Protein AF-A0A9Q3JPU8-F1 (afdb_monomer_lite)

Sequence (197 aa):
MSQYSEKSAKQFAEIKASQERMRQTQASLEQIVKNLQEGYAQLSKASEETNKRLNIVFEEQHHSTRDRECLDQDINKLFNAYHSLKPQPQGQVMNNPYQPDAMLMNKARSPSQYQDGDGMSYLEKEALKQLPEASNWLKFSGSGEYDHMELIDYIDGLFLGVPCIPEYWITARINTAFKGHASIWYTEMKEIHGRRT

pLDDT: mean 73.6, std 18.97, range [30.36, 97.25]

Structure (mmCIF, N/CA/C/O backbone):
data_AF-A0A9Q3JPU8-F1
#
_entry.id   AF-A0A9Q3JPU8-F1
#
loop_
_atom_site.group_PDB
_atom_site.id
_atom_site.type_symbol
_atom_site.label_atom_id
_atom_site.label_alt_id
_atom_site.label_comp_id
_atom_site.label_asym_id
_atom_site.label_entity_id
_atom_site.label_seq_id
_atom_site.pdbx_PDB_ins_code
_atom_site.Cartn_x
_atom_site.Cartn_y
_atom_site.Cartn_z
_atom_site.occupancy
_atom_site.B_iso_or_equiv
_atom_site.auth_seq_id
_atom_site.auth_comp_id
_atom_site.auth_asym_id
_atom_site.auth_atom_id
_atom_site.pdbx_PDB_model_num
ATOM 1 N N . MET A 1 1 ? -43.899 -8.254 64.573 1.00 55.22 1 MET A N 1
ATOM 2 C CA . MET A 1 1 ? -42.506 -8.706 64.336 1.00 55.22 1 MET A CA 1
ATOM 3 C C . MET A 1 1 ? -42.274 -9.401 62.982 1.00 55.22 1 MET A C 1
ATOM 5 O O . MET A 1 1 ? -41.126 -9.538 62.593 1.00 55.22 1 MET A O 1
ATOM 9 N N . SER A 1 2 ? -43.310 -9.778 62.215 1.00 60.69 2 SER A N 1
ATOM 10 C CA . SER A 1 2 ? -43.159 -10.564 60.970 1.00 60.69 2 SER A CA 1
ATOM 11 C C . SER A 1 2 ? -42.614 -9.782 59.748 1.00 60.69 2 SER A C 1
ATOM 13 O O . SER A 1 2 ? -41.784 -10.307 59.014 1.00 60.69 2 SER A O 1
ATOM 15 N N . GLN A 1 3 ? -42.948 -8.494 59.579 1.00 60.69 3 GLN A N 1
ATOM 16 C CA . GLN A 1 3 ? -42.552 -7.718 58.383 1.00 60.69 3 GLN A CA 1
ATOM 17 C C . GLN A 1 3 ? -41.046 -7.401 58.261 1.00 60.69 3 GLN A C 1
ATOM 19 O O . GLN A 1 3 ? -40.549 -7.169 57.159 1.00 60.69 3 GLN A O 1
ATOM 24 N N . TYR A 1 4 ? -40.304 -7.382 59.372 1.00 63.47 4 TYR A N 1
ATOM 25 C CA . TYR A 1 4 ? -38.856 -7.119 59.355 1.00 63.47 4 TYR A CA 1
ATOM 26 C C . TYR A 1 4 ? -38.045 -8.336 58.883 1.00 63.47 4 TYR A C 1
ATOM 28 O O . TYR A 1 4 ? -37.018 -8.176 58.227 1.00 63.47 4 TYR A O 1
ATOM 36 N N . SER A 1 5 ? -38.532 -9.550 59.155 1.00 68.38 5 SER A N 1
ATOM 37 C CA . SER A 1 5 ? -37.907 -10.799 58.703 1.00 68.38 5 SER A CA 1
ATOM 38 C C . SER A 1 5 ? -38.027 -10.975 57.184 1.00 68.38 5 SER A C 1
ATOM 40 O O . SER A 1 5 ? -37.067 -11.363 56.520 1.00 68.38 5 SER A O 1
ATOM 42 N N . GLU A 1 6 ? -39.170 -10.595 56.617 1.00 72.75 6 GLU A N 1
ATOM 43 C CA . GLU A 1 6 ? -39.468 -10.760 55.193 1.00 72.75 6 GLU A CA 1
ATOM 44 C C . GLU A 1 6 ? -38.665 -9.804 54.294 1.00 72.75 6 GLU A C 1
ATOM 46 O O . GLU A 1 6 ? -38.180 -10.192 53.229 1.00 72.75 6 GLU A O 1
ATOM 51 N N . LYS A 1 7 ? -38.461 -8.556 54.743 1.00 77.50 7 LYS A N 1
ATOM 52 C CA . LYS A 1 7 ? -37.602 -7.582 54.045 1.00 77.50 7 LYS A CA 1
ATOM 53 C C . LYS A 1 7 ? -36.138 -8.021 54.026 1.00 77.50 7 LYS A C 1
ATOM 55 O O . LYS A 1 7 ? -35.485 -7.903 52.993 1.00 77.50 7 LYS A O 1
ATOM 60 N N . SER A 1 8 ? -35.656 -8.566 55.141 1.00 83.31 8 SER A N 1
ATOM 61 C CA . SER A 1 8 ? -34.296 -9.096 55.256 1.00 83.31 8 SER A CA 1
ATOM 62 C C . SER A 1 8 ? -34.075 -10.276 54.300 1.00 83.31 8 SER A C 1
ATOM 64 O O . SER A 1 8 ? -33.131 -10.272 53.512 1.00 83.31 8 SER A O 1
ATOM 66 N N . ALA A 1 9 ? -35.007 -11.235 54.259 1.00 85.00 9 ALA A N 1
ATOM 67 C CA . ALA A 1 9 ? -34.921 -12.388 53.360 1.00 85.00 9 ALA A CA 1
ATOM 68 C C . ALA A 1 9 ? -34.871 -11.995 51.870 1.00 85.00 9 ALA A C 1
ATOM 70 O O . ALA A 1 9 ? -34.090 -12.567 51.106 1.00 85.00 9 ALA A O 1
ATOM 71 N N . LYS A 1 10 ? -35.655 -10.987 51.457 1.00 89.81 10 LYS A N 1
ATOM 72 C CA . LYS A 1 10 ? -35.622 -10.466 50.080 1.00 89.81 10 LYS A CA 1
ATOM 73 C C . LYS A 1 10 ? -34.277 -9.825 49.733 1.00 89.81 10 LYS A C 1
ATOM 75 O O . LYS A 1 10 ? -33.734 -10.130 48.676 1.00 89.81 10 LYS A O 1
ATOM 80 N N . GLN A 1 11 ? -33.706 -9.021 50.632 1.00 90.50 11 GLN A N 1
ATOM 81 C CA . GLN A 1 11 ? -32.384 -8.421 50.419 1.00 90.50 11 GLN A CA 1
ATOM 82 C C . GLN A 1 11 ? -31.286 -9.482 50.266 1.00 90.50 11 GLN A C 1
ATOM 84 O O . GLN A 1 11 ? -30.453 -9.377 49.369 1.00 90.50 11 GLN A O 1
ATOM 89 N N . PHE A 1 12 ? -31.303 -10.542 51.079 1.00 90.62 12 PHE A N 1
ATOM 90 C CA . PHE A 1 12 ? -30.338 -11.638 50.941 1.00 90.62 12 PHE A CA 1
ATOM 91 C C . PHE A 1 12 ? -30.471 -12.386 49.609 1.00 90.62 12 PHE A C 1
ATOM 93 O O . PHE A 1 12 ? -29.459 -12.707 48.982 1.00 90.62 12 PHE A O 1
ATOM 100 N N . ALA A 1 13 ? -31.700 -12.643 49.151 1.00 92.31 13 ALA A N 1
ATOM 101 C CA . ALA A 1 13 ? -31.937 -13.276 47.855 1.00 92.31 13 ALA A CA 1
ATOM 102 C C . ALA A 1 13 ? -31.422 -12.408 46.694 1.00 92.31 13 ALA A C 1
ATOM 104 O O . ALA A 1 13 ? -30.812 -12.919 45.756 1.00 92.31 13 ALA A O 1
ATOM 105 N N . GLU A 1 14 ? -31.613 -11.094 46.786 1.00 94.12 14 GLU A N 1
ATOM 106 C CA . GLU A 1 14 ? -31.190 -10.134 45.770 1.00 94.12 14 GLU A CA 1
ATOM 107 C C . GLU A 1 14 ? -29.662 -9.979 45.715 1.00 94.12 14 GLU A C 1
ATOM 109 O O . GLU A 1 14 ? -29.080 -9.981 44.628 1.00 94.12 14 GLU A O 1
ATOM 114 N N . ILE A 1 15 ? -28.991 -9.962 46.874 1.00 94.44 15 ILE A N 1
ATOM 115 C CA . ILE A 1 15 ? -27.523 -9.990 46.966 1.00 94.44 15 ILE A CA 1
ATOM 116 C C . ILE A 1 15 ? -26.974 -11.274 46.340 1.00 94.44 15 ILE A C 1
ATOM 118 O O . ILE A 1 15 ? -26.048 -11.212 45.531 1.00 94.44 15 ILE A O 1
ATOM 122 N N . LYS A 1 16 ? -27.567 -12.431 46.651 1.00 95.00 16 LYS A N 1
ATOM 123 C CA . LYS A 1 16 ? -27.138 -13.720 46.095 1.00 95.00 16 LYS A CA 1
ATOM 124 C C . LYS A 1 16 ? -27.323 -13.778 44.575 1.00 95.00 16 LYS A C 1
ATOM 126 O O . LYS A 1 16 ? -26.424 -14.218 43.865 1.00 95.00 16 LYS A O 1
ATOM 131 N N . ALA A 1 17 ? -28.453 -13.286 44.066 1.00 94.69 17 ALA A N 1
ATOM 132 C CA . ALA A 1 17 ? -28.700 -13.192 42.628 1.00 94.69 17 ALA A CA 1
ATOM 133 C C . ALA A 1 17 ? -27.720 -12.227 41.938 1.00 94.69 17 ALA A C 1
ATOM 135 O O . ALA A 1 17 ? -27.249 -12.500 40.836 1.00 94.69 17 ALA A O 1
ATOM 136 N N . SER A 1 18 ? -27.381 -11.112 42.590 1.00 95.31 18 SER A N 1
ATOM 137 C CA . SER A 1 18 ? -26.384 -10.164 42.090 1.00 95.31 18 SER A CA 1
ATOM 138 C C . SER A 1 18 ? -24.982 -10.779 42.021 1.00 95.31 18 SER A C 1
ATOM 140 O O . SER A 1 18 ? -24.308 -10.653 41.000 1.00 95.31 18 SER A O 1
ATOM 142 N N . GLN A 1 19 ? -24.569 -11.508 43.062 1.00 94.94 19 GLN A N 1
ATOM 143 C CA . GLN A 1 19 ? -23.290 -12.225 43.089 1.00 94.94 19 GLN A CA 1
ATOM 144 C C . GLN A 1 19 ? -23.195 -13.270 41.973 1.00 94.94 19 GLN A C 1
ATOM 146 O O . GLN A 1 19 ? -22.169 -13.359 41.303 1.00 94.94 19 GLN A O 1
ATOM 151 N N . GLU A 1 20 ? -24.275 -14.012 41.726 1.00 95.94 20 GLU A N 1
ATOM 152 C CA . GLU A 1 20 ? -24.311 -15.011 40.657 1.00 95.94 20 GLU A CA 1
ATOM 153 C C . GLU A 1 20 ? -24.208 -14.367 39.266 1.00 95.94 20 GLU A C 1
ATOM 155 O O . GLU A 1 20 ? -23.414 -14.810 38.439 1.00 95.94 20 GLU A O 1
ATOM 160 N N . ARG A 1 21 ? -24.917 -13.254 39.023 1.00 96.12 21 ARG A N 1
ATOM 161 C CA . ARG A 1 21 ? -24.770 -12.485 37.773 1.00 96.12 21 ARG A CA 1
ATOM 162 C C . ARG A 1 21 ? -23.337 -11.995 37.570 1.00 96.12 21 ARG A C 1
ATOM 164 O O . ARG A 1 21 ? -22.813 -12.058 36.459 1.00 96.12 21 ARG A O 1
ATOM 171 N N . MET A 1 22 ? -22.697 -11.524 38.639 1.00 96.12 22 MET A N 1
ATOM 172 C CA . MET A 1 22 ? -21.320 -11.033 38.593 1.00 96.12 22 MET A CA 1
ATOM 173 C C . MET A 1 22 ? -20.346 -12.162 38.243 1.00 96.12 22 MET A C 1
ATOM 175 O O . MET A 1 22 ? -19.504 -11.997 37.363 1.00 96.12 22 MET A O 1
ATOM 179 N N . ARG A 1 23 ? -20.530 -13.339 38.849 1.00 96.25 23 ARG A N 1
ATOM 180 C CA . ARG A 1 23 ? -19.752 -14.543 38.544 1.00 96.25 23 ARG A CA 1
ATOM 181 C C . ARG A 1 23 ? -19.923 -14.987 37.089 1.00 96.25 23 ARG A C 1
ATOM 183 O O . ARG A 1 23 ? -18.937 -15.300 36.428 1.00 96.25 23 ARG A O 1
ATOM 190 N N . GLN A 1 24 ? -21.152 -14.985 36.575 1.00 95.94 24 GLN A N 1
ATOM 191 C CA . GLN A 1 24 ? -21.434 -15.322 35.174 1.00 95.94 24 GLN A CA 1
ATOM 192 C C . GLN A 1 24 ? -20.798 -14.320 34.207 1.00 95.94 24 GLN A C 1
ATOM 194 O O . GLN A 1 24 ? -20.209 -14.713 33.202 1.00 95.94 24 GLN A O 1
ATOM 199 N N . THR A 1 25 ? -20.859 -13.030 34.541 1.00 96.06 25 THR A N 1
ATOM 200 C CA . THR A 1 25 ? -20.230 -11.967 33.746 1.00 96.06 25 THR A CA 1
ATOM 201 C C . THR A 1 25 ? -18.716 -12.142 33.711 1.00 96.06 25 THR A C 1
ATOM 203 O O . THR A 1 25 ? -18.117 -12.073 32.641 1.00 96.06 25 THR A O 1
ATOM 206 N N . GLN A 1 26 ? -18.099 -12.436 34.857 1.00 95.81 26 GLN A N 1
ATOM 207 C CA . GLN A 1 26 ? -16.666 -12.687 34.936 1.00 95.81 26 GLN A CA 1
ATOM 208 C C . GLN A 1 26 ? -16.252 -13.891 34.078 1.00 95.81 26 GLN A C 1
ATOM 210 O O . GLN A 1 26 ? -15.337 -13.769 33.268 1.00 95.81 26 GLN A O 1
ATOM 215 N N . ALA A 1 27 ? -16.968 -15.015 34.177 1.00 96.50 27 ALA A N 1
ATOM 216 C CA . ALA A 1 27 ? -16.687 -16.198 33.362 1.00 96.50 27 ALA A CA 1
ATOM 217 C C . ALA A 1 27 ? -16.827 -15.914 31.854 1.00 96.50 27 ALA A C 1
ATOM 219 O O . ALA A 1 27 ? -16.019 -16.377 31.048 1.00 96.50 27 ALA A O 1
ATOM 220 N N . SER A 1 28 ? -17.820 -15.109 31.460 1.00 97.12 28 SER A N 1
ATOM 221 C CA . SER A 1 28 ? -17.984 -14.688 30.065 1.00 97.12 28 SER A CA 1
ATOM 222 C C . SER A 1 28 ? -16.817 -13.825 29.582 1.00 97.12 28 SER A C 1
ATOM 224 O O . SER A 1 28 ? -16.367 -13.994 28.450 1.00 97.12 28 SER A O 1
ATOM 226 N N . LEU A 1 29 ? -16.323 -12.902 30.412 1.00 96.31 29 LEU A N 1
ATOM 227 C CA . LEU A 1 29 ? -15.179 -12.055 30.066 1.00 96.31 29 LEU A CA 1
ATOM 228 C C . LEU A 1 29 ? -13.895 -12.876 29.930 1.00 96.31 29 LEU A C 1
ATOM 230 O O . LEU A 1 29 ? -13.151 -12.684 28.971 1.00 96.31 29 LEU A O 1
ATOM 234 N N . GLU A 1 30 ? -13.662 -13.827 30.835 1.00 96.56 30 GLU A N 1
ATOM 235 C CA . GLU A 1 30 ? -12.521 -14.746 30.760 1.00 96.56 30 GLU A CA 1
ATOM 236 C C . GLU A 1 30 ? -12.543 -15.560 29.458 1.00 96.56 30 GLU A C 1
ATOM 238 O O . GLU A 1 30 ? -11.516 -15.688 28.786 1.00 96.56 30 GLU A O 1
ATOM 243 N N . GLN A 1 31 ? -13.721 -16.031 29.036 1.00 96.62 31 GLN A N 1
ATOM 244 C CA . GLN A 1 31 ? -13.871 -16.732 27.762 1.00 96.62 31 GLN A CA 1
ATOM 245 C C . GLN A 1 31 ? -13.584 -15.824 26.555 1.00 96.62 31 GLN A C 1
ATOM 247 O O . GLN A 1 31 ? -12.934 -16.258 25.604 1.00 96.62 31 GLN A O 1
ATOM 252 N N . ILE A 1 32 ? -14.031 -14.564 26.585 1.00 96.44 32 ILE A N 1
ATOM 253 C CA . ILE A 1 32 ? -13.750 -13.592 25.516 1.00 96.44 32 ILE A CA 1
ATOM 254 C C . ILE A 1 32 ? -12.245 -13.334 25.408 1.00 96.44 32 ILE A C 1
ATOM 256 O O . ILE A 1 32 ? -11.697 -13.384 24.308 1.00 96.44 32 ILE A O 1
ATOM 260 N N . VAL A 1 33 ? -11.564 -13.107 26.535 1.00 97.25 33 VAL A N 1
ATOM 261 C CA . VAL A 1 33 ? -10.109 -12.886 26.560 1.00 97.25 33 VAL A CA 1
ATOM 262 C C . VAL A 1 33 ? -9.372 -14.090 25.983 1.00 97.25 33 VAL A C 1
ATOM 264 O O . VAL A 1 33 ? -8.485 -13.917 25.147 1.00 97.25 33 VAL A O 1
ATOM 267 N N . LYS A 1 34 ? -9.774 -15.305 26.365 1.00 96.12 34 LYS A N 1
ATOM 268 C CA . LYS A 1 34 ? -9.190 -16.536 25.830 1.00 96.12 34 LYS A CA 1
ATOM 269 C C . LYS A 1 34 ? -9.358 -16.634 24.310 1.00 96.12 34 LYS A C 1
ATOM 271 O O . LYS A 1 34 ? -8.377 -16.850 23.603 1.00 96.12 34 LYS A O 1
ATOM 276 N N . ASN A 1 35 ? -10.567 -16.401 23.798 1.00 95.81 35 ASN A N 1
ATOM 277 C CA . ASN A 1 35 ? -10.835 -16.440 22.358 1.00 95.81 35 ASN A CA 1
ATOM 278 C C . ASN A 1 35 ? -10.006 -15.392 21.592 1.00 95.81 35 ASN A C 1
ATOM 280 O O . ASN A 1 35 ? -9.496 -15.675 20.509 1.00 95.81 35 ASN A O 1
ATOM 284 N N . LEU A 1 36 ? -9.840 -14.190 22.153 1.00 95.00 36 LEU A N 1
ATOM 285 C CA . LEU A 1 36 ? -9.017 -13.136 21.551 1.00 95.00 36 LEU A CA 1
ATOM 286 C C . LEU A 1 36 ? -7.532 -13.513 21.515 1.00 95.00 36 LEU A C 1
ATOM 288 O O . LEU A 1 36 ? -6.871 -13.296 20.500 1.00 95.00 36 LEU A O 1
ATOM 292 N N . GLN A 1 37 ? -7.008 -14.106 22.590 1.00 95.38 37 GLN A N 1
ATOM 293 C CA . GLN A 1 37 ? -5.625 -14.589 22.640 1.00 95.38 37 GLN A CA 1
ATOM 294 C C . GLN A 1 37 ? -5.374 -15.694 21.609 1.00 95.38 37 GLN A C 1
ATOM 296 O O . GLN A 1 37 ? -4.370 -15.659 20.896 1.00 95.38 37 GLN A O 1
ATOM 301 N N . GLU A 1 38 ? -6.301 -16.645 21.490 1.00 95.19 38 GLU A N 1
ATOM 302 C CA . GLU A 1 38 ? -6.232 -17.709 20.486 1.00 95.19 38 GLU A CA 1
ATOM 303 C C . GLU A 1 38 ? -6.292 -17.143 19.059 1.00 95.19 38 GLU A C 1
ATOM 305 O O . GLU A 1 38 ? -5.489 -17.538 18.210 1.00 95.19 38 GLU A O 1
ATOM 310 N N . GLY A 1 39 ? -7.175 -16.172 18.804 1.00 95.19 39 GLY A N 1
ATOM 311 C CA . GLY A 1 39 ? -7.263 -15.480 17.517 1.00 95.19 39 GLY A CA 1
ATOM 312 C C . GLY A 1 39 ? -5.974 -14.738 17.153 1.00 95.19 39 GLY A C 1
ATOM 313 O O . GLY A 1 39 ? -5.478 -14.867 16.033 1.00 95.19 39 GLY A O 1
ATOM 314 N N . TYR A 1 40 ? -5.373 -14.026 18.111 1.00 91.94 40 TYR A N 1
ATOM 315 C CA . TYR A 1 40 ? -4.105 -13.328 17.896 1.00 91.94 40 TYR A CA 1
ATOM 316 C C . TYR A 1 40 ? -2.957 -14.299 17.591 1.00 91.94 40 TYR A C 1
ATOM 318 O O . TYR A 1 40 ? -2.165 -14.063 16.678 1.00 91.94 40 TYR A O 1
ATOM 326 N N . ALA A 1 41 ? -2.888 -15.430 18.300 1.00 92.88 41 ALA A N 1
ATOM 327 C CA . ALA A 1 41 ? -1.878 -16.456 18.048 1.00 92.88 41 ALA A CA 1
ATOM 328 C C . ALA A 1 41 ? -2.004 -17.064 16.640 1.00 92.88 41 ALA A C 1
ATOM 330 O O . ALA A 1 41 ? -0.993 -17.325 15.986 1.00 92.88 41 ALA A O 1
ATOM 331 N N . GLN A 1 42 ? -3.230 -17.273 16.152 1.00 92.25 42 GLN A N 1
ATOM 332 C CA . GLN A 1 42 ? -3.470 -17.761 14.792 1.00 92.25 42 GLN A CA 1
ATOM 333 C C . GLN A 1 42 ? -3.054 -16.733 13.734 1.00 92.25 42 GLN A C 1
ATOM 335 O O . GLN A 1 42 ? -2.340 -17.087 12.797 1.00 92.25 42 GLN A O 1
ATOM 340 N N . LEU A 1 43 ? -3.426 -15.461 13.912 1.00 93.44 43 LEU A N 1
ATOM 341 C CA . LEU A 1 43 ? -3.025 -14.372 13.014 1.00 93.44 43 LEU A CA 1
ATOM 342 C C . LEU A 1 43 ? -1.505 -14.194 12.970 1.00 93.44 43 LEU A C 1
ATOM 344 O O . LEU A 1 43 ? -0.932 -14.041 11.894 1.00 93.44 43 LEU A O 1
ATOM 348 N N . SER A 1 44 ? -0.841 -14.273 14.124 1.00 94.56 44 SER A N 1
ATOM 349 C CA . SER A 1 44 ? 0.618 -14.194 14.208 1.00 94.56 44 SER A CA 1
ATOM 350 C C . SER A 1 44 ? 1.291 -15.316 13.414 1.00 94.56 44 SER A C 1
ATOM 352 O O . SER A 1 44 ? 2.211 -15.039 12.648 1.00 94.56 44 SER A O 1
ATOM 354 N N . LYS A 1 45 ? 0.804 -16.559 13.528 1.00 92.88 45 LYS A N 1
ATOM 355 C CA . LYS A 1 45 ? 1.322 -17.694 12.746 1.00 92.88 45 LYS A CA 1
ATOM 356 C C . LYS A 1 45 ? 1.068 -17.536 11.247 1.00 92.88 45 LYS A C 1
ATOM 358 O O . LYS A 1 45 ? 1.960 -17.808 10.452 1.00 92.88 45 LYS A O 1
ATOM 363 N N . ALA A 1 46 ? -0.128 -17.091 10.860 1.00 91.31 46 ALA A N 1
ATOM 364 C CA . ALA A 1 46 ? -0.472 -16.869 9.457 1.00 91.31 46 ALA A CA 1
ATOM 365 C C . ALA A 1 46 ? 0.392 -15.766 8.820 1.00 91.31 46 ALA A C 1
ATOM 367 O O . ALA A 1 46 ? 0.849 -15.911 7.686 1.00 91.31 46 ALA A O 1
ATOM 368 N N . SER A 1 47 ? 0.663 -14.691 9.565 1.00 91.94 47 SER A N 1
ATOM 369 C CA . SER A 1 47 ? 1.573 -13.622 9.144 1.00 91.94 47 SER A CA 1
ATOM 370 C C . SER A 1 47 ? 3.002 -14.138 8.960 1.00 91.94 47 SER A C 1
ATOM 372 O O . SER A 1 47 ? 3.616 -13.909 7.920 1.00 91.94 47 SER A O 1
ATOM 374 N N . GLU A 1 48 ? 3.517 -14.912 9.920 1.00 92.69 48 GLU A N 1
ATOM 375 C CA . GLU A 1 48 ? 4.862 -15.490 9.830 1.00 92.69 48 GLU A CA 1
ATOM 376 C C . GLU A 1 48 ? 5.006 -16.439 8.627 1.00 92.69 48 GLU A C 1
ATOM 378 O O . GLU A 1 48 ? 5.994 -16.375 7.898 1.00 92.69 48 GLU A O 1
ATOM 383 N N . GLU A 1 49 ? 4.000 -17.278 8.376 1.00 91.38 49 GLU A N 1
ATOM 384 C CA . GLU A 1 49 ? 3.941 -18.163 7.208 1.00 91.38 49 GLU A CA 1
ATOM 385 C C . GLU A 1 49 ? 3.909 -17.374 5.890 1.00 91.38 49 GLU A C 1
ATOM 387 O O . GLU A 1 49 ? 4.608 -17.714 4.935 1.00 91.38 49 GLU A O 1
ATOM 392 N N . THR A 1 50 ? 3.139 -16.286 5.839 1.00 89.31 50 THR A N 1
ATOM 393 C CA . THR A 1 50 ? 3.067 -15.418 4.654 1.00 89.31 50 THR A CA 1
ATOM 394 C C . THR A 1 50 ? 4.414 -14.756 4.378 1.00 89.31 50 THR A C 1
ATOM 396 O O . THR A 1 50 ? 4.885 -14.779 3.244 1.00 89.31 50 THR A O 1
ATOM 399 N N . ASN A 1 51 ? 5.086 -14.249 5.413 1.00 88.38 51 ASN A N 1
ATOM 400 C CA . ASN A 1 51 ? 6.417 -13.656 5.278 1.00 88.38 51 ASN A CA 1
ATOM 401 C C . ASN A 1 51 ? 7.460 -14.677 4.807 1.00 88.38 51 ASN A C 1
ATOM 403 O O . ASN A 1 51 ? 8.287 -14.350 3.959 1.00 88.38 51 ASN A O 1
ATOM 407 N N . LYS A 1 52 ? 7.398 -15.927 5.287 1.00 91.31 52 LYS A N 1
ATOM 408 C CA . LYS A 1 52 ? 8.264 -17.010 4.788 1.00 91.31 52 LYS A CA 1
ATOM 409 C C . LYS A 1 52 ? 8.055 -17.258 3.297 1.00 91.31 52 LYS A C 1
ATOM 411 O O . LYS A 1 52 ? 9.029 -17.359 2.559 1.00 91.31 52 LYS A O 1
ATOM 416 N N . ARG A 1 53 ? 6.799 -17.311 2.845 1.00 86.38 53 ARG A N 1
ATOM 417 C CA . ARG A 1 53 ? 6.470 -17.490 1.421 1.00 86.38 53 ARG A CA 1
ATOM 418 C C . ARG A 1 53 ? 6.953 -16.327 0.568 1.00 86.38 53 ARG A C 1
ATOM 420 O O . ARG A 1 53 ? 7.526 -16.563 -0.487 1.00 86.38 53 ARG A O 1
ATOM 427 N N . LEU A 1 54 ? 6.765 -15.093 1.035 1.00 84.50 54 LEU A N 1
ATOM 428 C CA . LEU A 1 54 ? 7.276 -13.911 0.343 1.00 84.50 54 LEU A CA 1
ATOM 429 C C . LEU A 1 54 ? 8.797 -13.968 0.208 1.00 84.50 54 LEU A C 1
ATOM 431 O O . LEU A 1 54 ? 9.311 -13.738 -0.880 1.00 84.50 54 LEU A O 1
ATOM 435 N N . ASN A 1 55 ? 9.509 -14.342 1.272 1.00 84.25 55 ASN A N 1
ATOM 436 C CA . ASN A 1 55 ? 10.965 -14.430 1.233 1.00 84.25 55 ASN A CA 1
ATOM 437 C C . ASN A 1 55 ? 11.462 -15.465 0.206 1.00 84.25 55 ASN A C 1
ATOM 439 O O . ASN A 1 55 ? 12.411 -15.189 -0.518 1.00 84.25 55 ASN A O 1
ATOM 443 N N . ILE A 1 56 ? 10.780 -16.610 0.081 1.00 83.81 56 ILE A N 1
ATOM 444 C CA . ILE A 1 56 ? 11.081 -17.615 -0.955 1.00 83.81 56 ILE A CA 1
ATOM 445 C C . ILE A 1 56 ? 10.883 -17.030 -2.359 1.00 83.81 56 ILE A C 1
ATOM 447 O O . ILE A 1 56 ? 11.766 -17.157 -3.201 1.00 83.81 56 ILE A O 1
ATOM 451 N N . VAL A 1 57 ? 9.761 -16.346 -2.608 1.00 76.44 57 VAL A N 1
ATOM 452 C CA . VAL A 1 57 ? 9.478 -15.732 -3.919 1.00 76.44 57 VAL A CA 1
ATOM 453 C C . VAL A 1 57 ? 10.527 -14.676 -4.278 1.00 76.44 57 VAL A C 1
ATOM 455 O O . VAL A 1 57 ? 10.989 -14.633 -5.418 1.00 76.44 57 VAL A O 1
ATOM 458 N N . PHE A 1 58 ? 10.943 -13.851 -3.314 1.00 70.88 58 PHE A N 1
ATOM 459 C CA . PHE A 1 58 ? 12.022 -12.886 -3.526 1.00 70.88 58 PHE A CA 1
ATOM 460 C C . PHE A 1 58 ? 13.343 -13.584 -3.872 1.00 70.88 58 PHE A C 1
ATOM 462 O O . PHE A 1 58 ? 14.012 -13.199 -4.831 1.00 70.88 58 PHE A O 1
ATOM 469 N N . GLU A 1 59 ? 13.714 -14.639 -3.144 1.00 70.19 59 GLU A N 1
ATOM 470 C CA . GLU A 1 59 ? 14.932 -15.405 -3.425 1.00 70.19 59 GLU A CA 1
ATOM 471 C C . GLU A 1 59 ? 14.898 -16.070 -4.813 1.00 70.19 59 GLU A C 1
ATOM 473 O O . GLU A 1 59 ? 15.896 -16.010 -5.535 1.00 70.19 59 GLU A O 1
ATOM 478 N N . GLU A 1 60 ? 13.762 -16.632 -5.234 1.00 66.75 60 GLU A N 1
ATOM 479 C CA . GLU A 1 60 ? 13.580 -17.216 -6.572 1.00 66.75 60 GLU A CA 1
ATOM 480 C C . GLU A 1 60 ? 13.731 -16.169 -7.689 1.00 66.75 60 GLU A C 1
ATOM 482 O O . GLU A 1 60 ? 14.402 -16.422 -8.696 1.00 66.75 60 GLU A O 1
ATOM 487 N N . GLN A 1 61 ? 13.194 -14.959 -7.501 1.00 58.25 61 GLN A N 1
ATOM 488 C CA . GLN A 1 61 ? 13.378 -13.863 -8.457 1.00 58.25 61 GLN A CA 1
ATOM 489 C C . GLN A 1 61 ? 14.842 -13.406 -8.548 1.00 58.25 61 GLN A C 1
ATOM 491 O O . GLN A 1 61 ? 15.335 -13.159 -9.650 1.00 58.25 61 GLN A O 1
ATOM 496 N N . HIS A 1 62 ? 15.570 -13.359 -7.427 1.00 56.75 62 HIS A N 1
ATOM 497 C CA . HIS A 1 62 ? 16.994 -13.000 -7.413 1.00 56.75 62 HIS A CA 1
ATOM 498 C C . HIS A 1 62 ? 17.908 -14.048 -8.072 1.00 56.75 62 HIS A C 1
ATOM 500 O O . HIS A 1 62 ? 18.964 -13.697 -8.603 1.00 56.75 62 HIS A O 1
ATOM 506 N N . HIS A 1 63 ? 17.529 -15.328 -8.066 1.00 51.31 63 HIS A N 1
ATOM 507 C CA . HIS A 1 63 ? 18.259 -16.355 -8.817 1.00 51.31 63 HIS A CA 1
ATOM 508 C C . HIS A 1 63 ? 17.995 -16.219 -10.324 1.00 51.31 63 HIS A C 1
ATOM 510 O O . HIS A 1 63 ? 18.933 -16.274 -11.119 1.00 51.31 63 HIS A O 1
ATOM 516 N N . SER A 1 64 ? 16.754 -15.911 -10.719 1.00 48.59 64 SER A N 1
ATOM 517 C CA . SER A 1 64 ? 16.405 -15.684 -12.126 1.00 48.59 64 SER A CA 1
ATOM 518 C C . SER A 1 64 ? 17.060 -14.435 -12.735 1.00 48.59 64 SER A C 1
ATOM 520 O O . SER A 1 64 ? 17.304 -14.420 -13.943 1.00 48.59 64 SER A O 1
ATOM 522 N N . THR A 1 65 ? 17.340 -13.384 -11.956 1.00 52.78 65 THR A N 1
ATOM 523 C CA . THR A 1 65 ? 18.055 -12.193 -12.453 1.00 52.78 65 THR A CA 1
ATOM 524 C C . THR A 1 65 ? 19.554 -12.436 -12.603 1.00 52.78 65 THR A C 1
ATOM 526 O O . THR A 1 65 ? 20.131 -12.014 -13.604 1.00 52.78 65 THR A O 1
ATOM 529 N N . ARG A 1 66 ? 20.175 -13.202 -11.696 1.00 48.62 66 ARG A N 1
ATOM 530 C CA . ARG A 1 66 ? 21.586 -13.614 -11.812 1.00 48.62 66 ARG A CA 1
ATOM 531 C C . ARG A 1 66 ? 21.874 -14.457 -13.053 1.00 48.62 66 ARG A C 1
ATOM 533 O O . ARG A 1 66 ? 22.889 -14.237 -13.713 1.00 48.62 66 ARG A O 1
ATOM 540 N N . ASP A 1 67 ? 20.978 -15.378 -13.399 1.00 45.44 67 ASP A N 1
ATOM 541 C CA . ASP A 1 67 ? 21.117 -16.182 -14.619 1.00 45.44 67 ASP A CA 1
ATOM 542 C C . ASP A 1 67 ? 21.002 -15.316 -15.889 1.00 45.44 67 ASP A C 1
ATOM 544 O O . ASP A 1 67 ? 21.672 -15.574 -16.892 1.00 45.44 67 ASP A O 1
ATOM 548 N N . ARG A 1 68 ? 20.215 -14.231 -15.833 1.00 49.44 68 ARG A N 1
ATOM 549 C CA . ARG A 1 68 ? 20.079 -13.247 -16.921 1.00 49.44 68 ARG A CA 1
ATOM 550 C C . ARG A 1 68 ? 21.333 -12.384 -17.085 1.00 49.44 68 ARG A C 1
ATOM 552 O O . ARG A 1 68 ? 21.810 -12.215 -18.204 1.00 49.44 68 ARG A O 1
ATOM 559 N N . GLU A 1 69 ? 21.911 -11.913 -15.980 1.00 51.72 69 GLU A N 1
ATOM 560 C CA . GLU A 1 69 ? 23.167 -11.147 -15.980 1.00 51.72 69 GLU A CA 1
ATOM 561 C C . GLU A 1 69 ? 24.359 -11.975 -16.492 1.00 51.72 69 GLU A C 1
ATOM 563 O O . GLU A 1 69 ? 25.240 -11.445 -17.175 1.00 51.72 69 GLU A O 1
ATOM 568 N N . CYS A 1 70 ? 24.386 -13.284 -16.210 1.00 45.94 70 CYS A N 1
ATOM 569 C CA . CYS A 1 70 ? 25.404 -14.194 -16.738 1.00 45.94 70 CYS A CA 1
ATOM 570 C C . CYS A 1 70 ? 25.315 -14.317 -18.270 1.00 45.94 70 CYS A C 1
ATOM 572 O O . CYS A 1 70 ? 26.342 -14.247 -18.953 1.00 45.94 70 CYS A O 1
ATOM 574 N N . LEU A 1 71 ? 24.096 -14.405 -18.818 1.00 52.97 71 LEU A N 1
ATOM 575 C CA . LEU A 1 71 ? 23.869 -14.455 -20.264 1.00 52.97 71 LEU A CA 1
ATOM 576 C C . LEU A 1 71 ? 24.328 -13.164 -20.965 1.00 52.97 71 LEU A C 1
ATOM 578 O O . LEU A 1 71 ? 24.997 -13.227 -21.997 1.00 52.97 71 LEU A O 1
ATOM 582 N N . ASP A 1 72 ? 24.029 -11.997 -20.387 1.00 55.38 72 ASP A N 1
ATOM 583 C CA . ASP A 1 72 ? 24.415 -10.698 -20.953 1.00 55.38 72 ASP A CA 1
ATOM 584 C C . ASP A 1 72 ? 25.936 -10.479 -20.940 1.00 55.38 72 ASP A C 1
ATOM 586 O O . ASP A 1 72 ? 26.505 -9.912 -21.882 1.00 55.38 72 ASP A O 1
ATOM 590 N N . GLN A 1 73 ? 26.639 -10.966 -19.913 1.00 58.03 73 GLN A N 1
ATOM 591 C CA . GLN A 1 73 ? 28.104 -10.927 -19.890 1.00 58.03 73 GLN A CA 1
ATOM 592 C C . GLN A 1 73 ? 28.724 -11.820 -20.972 1.00 58.03 73 GLN A C 1
ATOM 594 O O . GLN A 1 73 ? 29.722 -11.432 -21.588 1.00 58.03 73 GLN A O 1
ATOM 599 N N . ASP A 1 74 ? 28.141 -12.986 -21.244 1.00 56.62 74 ASP A N 1
ATOM 600 C CA . ASP A 1 74 ? 28.656 -13.906 -22.258 1.00 56.62 74 ASP A CA 1
ATOM 601 C C . ASP A 1 74 ? 28.337 -13.452 -23.691 1.00 56.62 74 ASP A C 1
ATOM 603 O O . ASP A 1 74 ? 29.193 -13.574 -24.575 1.00 56.62 74 ASP A O 1
ATOM 607 N N . ILE A 1 75 ? 27.187 -12.809 -23.921 1.00 63.56 75 ILE A N 1
ATOM 608 C CA . ILE A 1 75 ? 26.863 -12.157 -25.202 1.00 63.56 75 ILE A CA 1
ATOM 609 C C . ILE A 1 75 ? 27.867 -11.034 -25.507 1.00 63.56 75 ILE A C 1
ATOM 611 O O . ILE A 1 75 ? 28.384 -10.948 -26.624 1.00 63.56 75 ILE A O 1
ATOM 615 N N . ASN A 1 76 ? 28.220 -10.216 -24.511 1.00 63.34 76 ASN A N 1
ATOM 616 C CA . ASN A 1 76 ? 29.208 -9.148 -24.682 1.00 63.34 76 ASN A CA 1
ATOM 617 C C . ASN A 1 76 ? 30.627 -9.685 -24.947 1.00 63.34 76 ASN A C 1
ATOM 619 O O . ASN A 1 76 ? 31.357 -9.134 -25.778 1.00 63.34 76 ASN A O 1
ATOM 623 N N . LYS A 1 77 ? 31.028 -10.792 -24.304 1.00 68.00 77 LYS A N 1
ATOM 624 C CA . LYS A 1 77 ? 32.306 -11.467 -24.603 1.00 68.00 77 LYS A CA 1
ATOM 625 C C . LYS A 1 77 ? 32.345 -12.002 -26.037 1.00 68.00 77 LYS A C 1
ATOM 627 O O . LYS A 1 77 ? 33.353 -11.818 -26.719 1.00 68.00 77 LYS A O 1
ATOM 632 N N . LEU A 1 78 ? 31.254 -12.608 -26.513 1.00 62.25 78 LEU A N 1
ATOM 633 C CA . LEU A 1 78 ? 31.133 -13.099 -27.892 1.00 62.25 78 LEU A CA 1
ATOM 634 C C . LEU A 1 78 ? 31.184 -11.958 -28.918 1.00 62.25 78 LEU A C 1
ATOM 636 O O . LEU A 1 78 ? 31.872 -12.070 -29.935 1.00 62.25 78 LEU A O 1
ATOM 640 N N . PHE A 1 79 ? 30.516 -10.839 -28.633 1.00 62.91 79 PHE A N 1
ATOM 641 C CA . PHE A 1 79 ? 30.517 -9.657 -29.496 1.00 62.91 79 PHE A CA 1
ATOM 642 C C . PHE A 1 79 ? 31.922 -9.049 -29.653 1.00 62.91 79 PHE A C 1
ATOM 644 O O . PHE A 1 79 ? 32.357 -8.747 -30.771 1.00 62.91 79 PHE A O 1
ATOM 651 N N . ASN A 1 80 ? 32.669 -8.950 -28.548 1.00 65.50 80 ASN A N 1
ATOM 652 C CA . ASN A 1 80 ? 34.044 -8.450 -28.545 1.00 65.50 80 ASN A CA 1
ATOM 653 C C . ASN A 1 80 ? 35.012 -9.408 -29.257 1.00 65.50 80 ASN A C 1
ATOM 655 O O . ASN A 1 80 ? 35.827 -8.963 -30.067 1.00 65.50 80 ASN A O 1
ATOM 659 N N . ALA A 1 81 ? 34.879 -10.721 -29.040 1.00 66.81 81 ALA A N 1
ATOM 660 C CA . ALA A 1 81 ? 35.687 -11.728 -29.730 1.00 66.81 81 ALA A CA 1
ATOM 661 C C . ALA A 1 81 ? 35.485 -11.690 -31.257 1.00 66.81 81 ALA A C 1
ATOM 663 O O . ALA A 1 81 ? 36.449 -11.785 -32.017 1.00 66.81 81 ALA A O 1
ATOM 664 N N . TYR A 1 82 ? 34.249 -11.475 -31.720 1.00 55.03 82 TYR A N 1
ATOM 665 C CA . TYR A 1 82 ? 33.936 -11.330 -33.144 1.00 55.03 82 TYR A CA 1
ATOM 666 C C . TYR A 1 82 ? 34.587 -10.084 -33.774 1.00 55.03 82 TYR A C 1
ATOM 668 O O . TYR A 1 82 ? 35.036 -10.126 -34.920 1.00 55.03 82 TYR A O 1
ATOM 676 N N . HIS A 1 83 ? 34.693 -8.978 -33.030 1.00 56.56 83 HIS A N 1
ATOM 677 C CA . HIS A 1 83 ? 35.347 -7.756 -33.516 1.00 56.56 83 HIS A CA 1
ATOM 678 C C . HIS A 1 83 ? 36.877 -7.868 -33.561 1.00 56.56 83 HIS A C 1
ATOM 680 O O . HIS A 1 83 ? 37.495 -7.270 -34.441 1.00 56.56 83 HIS A O 1
ATOM 686 N N . SER A 1 84 ? 37.489 -8.678 -32.692 1.00 59.84 84 SER A N 1
ATOM 687 C CA . SER A 1 84 ? 38.932 -8.964 -32.723 1.00 59.84 84 SER A CA 1
ATOM 688 C C . SER A 1 84 ? 39.370 -9.871 -33.883 1.00 59.84 84 SER A C 1
ATOM 690 O O . SER A 1 84 ? 40.556 -9.914 -34.197 1.00 59.84 84 SER A O 1
ATOM 692 N N . LEU A 1 85 ? 38.439 -10.572 -34.540 1.00 55.25 85 LEU A N 1
ATOM 693 C CA . LEU A 1 85 ? 38.721 -11.469 -35.671 1.00 55.25 85 LEU A CA 1
ATOM 694 C C . LEU A 1 85 ? 38.636 -10.784 -37.047 1.00 55.25 85 LEU A C 1
ATOM 696 O O . LEU A 1 85 ? 38.900 -11.426 -38.064 1.00 55.25 85 LEU A O 1
ATOM 700 N N . LYS A 1 86 ? 38.284 -9.491 -37.116 1.00 51.38 86 LYS A N 1
ATOM 701 C CA . LYS A 1 86 ? 38.282 -8.747 -38.385 1.00 51.38 86 LYS A CA 1
ATOM 702 C C . LYS A 1 86 ? 39.717 -8.335 -38.761 1.00 51.38 86 LYS A C 1
ATOM 704 O O . LYS A 1 86 ? 40.346 -7.607 -37.993 1.00 51.38 86 LYS A O 1
ATOM 709 N N . PRO A 1 87 ? 40.247 -8.737 -39.932 1.00 45.94 87 PRO A N 1
ATOM 710 C CA . PRO A 1 87 ? 41.574 -8.310 -40.361 1.00 45.94 87 PRO A CA 1
ATOM 711 C C . PRO A 1 87 ? 41.592 -6.799 -40.643 1.00 45.94 87 PRO A C 1
ATOM 713 O O . PRO A 1 87 ? 40.775 -6.292 -41.412 1.00 45.94 87 PRO A O 1
ATOM 716 N N . GLN A 1 88 ? 42.530 -6.075 -40.020 1.00 46.38 88 GLN A N 1
ATOM 717 C CA . GLN A 1 88 ? 42.817 -4.678 -40.360 1.00 46.38 88 GLN A CA 1
ATOM 718 C C . GLN A 1 88 ? 43.402 -4.595 -41.782 1.00 46.38 88 GLN A C 1
ATOM 720 O O . GLN A 1 88 ? 44.298 -5.377 -42.110 1.00 46.38 88 GLN A O 1
ATOM 725 N N . PRO A 1 89 ? 42.967 -3.645 -42.630 1.00 41.47 89 PRO A N 1
ATOM 726 C CA . PRO A 1 89 ? 43.592 -3.437 -43.928 1.00 41.47 89 PRO A CA 1
ATOM 727 C C . PRO A 1 89 ? 44.988 -2.821 -43.743 1.00 41.47 89 PRO A C 1
ATOM 729 O O . PRO A 1 89 ? 45.128 -1.653 -43.385 1.00 41.47 89 PRO A O 1
ATOM 732 N N . GLN A 1 90 ? 46.033 -3.609 -44.002 1.00 41.88 90 GLN A N 1
ATOM 733 C CA . GLN A 1 90 ? 47.399 -3.116 -44.182 1.00 41.88 90 GLN A CA 1
ATOM 734 C C . GLN A 1 90 ? 47.510 -2.463 -45.568 1.00 41.88 90 GLN A C 1
ATOM 736 O O . GLN A 1 90 ? 47.689 -3.140 -46.577 1.00 41.88 90 GLN A O 1
ATOM 741 N N . GLY A 1 91 ? 47.357 -1.139 -45.627 1.00 38.53 91 GLY A N 1
ATOM 742 C CA . GLY A 1 91 ? 47.529 -0.350 -46.847 1.00 38.53 91 GLY A CA 1
ATOM 743 C C . GLY A 1 91 ? 48.966 0.141 -47.000 1.00 38.53 91 GLY A C 1
ATOM 744 O O . GLY A 1 91 ? 49.393 1.050 -46.293 1.00 38.53 91 GLY A O 1
ATOM 745 N N . GLN A 1 92 ? 49.700 -0.475 -47.924 1.00 36.44 92 GLN A N 1
ATOM 746 C CA . GLN A 1 92 ? 51.029 -0.074 -48.378 1.00 36.44 92 GLN A CA 1
ATOM 747 C C . GLN A 1 92 ? 51.012 1.315 -49.037 1.00 36.44 92 GLN A C 1
ATOM 749 O O . GLN A 1 92 ? 50.062 1.696 -49.718 1.00 36.44 92 GLN A O 1
ATOM 754 N N . VAL A 1 93 ? 52.105 2.052 -48.852 1.00 43.94 93 VAL A N 1
ATOM 755 C CA . VAL A 1 93 ? 52.362 3.366 -49.447 1.00 43.94 93 VAL A CA 1
ATOM 756 C C . VAL A 1 93 ? 52.785 3.173 -50.909 1.00 43.94 93 VAL A C 1
ATOM 758 O O . VAL A 1 93 ? 53.871 2.661 -51.165 1.00 43.94 93 VAL A O 1
ATOM 761 N N . MET A 1 94 ? 51.968 3.595 -51.877 1.00 30.36 94 MET A N 1
ATOM 762 C CA . MET A 1 94 ? 52.431 3.867 -53.244 1.00 30.36 94 MET A CA 1
ATOM 763 C C . MET A 1 94 ? 51.797 5.150 -53.789 1.00 30.36 94 MET A C 1
ATOM 765 O O . MET A 1 94 ? 50.585 5.342 -53.747 1.00 30.36 94 MET A O 1
ATOM 769 N N . ASN A 1 95 ? 52.677 6.024 -54.278 1.00 41.94 95 ASN A N 1
ATOM 770 C CA . ASN A 1 95 ? 52.419 7.336 -54.862 1.00 41.94 95 ASN A CA 1
ATOM 771 C C . ASN A 1 95 ? 51.573 7.253 -56.142 1.00 41.94 95 ASN A C 1
ATOM 773 O O . ASN A 1 95 ? 51.907 6.482 -57.040 1.00 41.94 95 ASN A O 1
ATOM 777 N N . ASN A 1 96 ? 50.574 8.131 -56.280 1.00 37.03 96 ASN A N 1
ATOM 778 C CA . ASN A 1 96 ? 49.934 8.430 -57.564 1.00 37.03 96 ASN A CA 1
ATOM 779 C C . ASN A 1 96 ? 49.930 9.963 -57.801 1.00 37.03 96 ASN A C 1
ATOM 781 O O . ASN A 1 96 ? 49.524 10.681 -56.887 1.00 37.03 96 ASN A O 1
ATOM 785 N N . PRO A 1 97 ? 50.379 10.500 -58.960 1.00 44.91 97 PRO A N 1
ATOM 786 C CA . PRO A 1 97 ? 50.752 11.912 -59.108 1.00 44.91 97 PRO A CA 1
ATOM 787 C C . PRO A 1 97 ? 49.706 12.814 -59.798 1.00 44.91 97 PRO A C 1
ATOM 789 O O . PRO A 1 97 ? 50.069 13.855 -60.339 1.00 44.91 97 PRO A O 1
ATOM 792 N N . TYR A 1 98 ? 48.414 12.476 -59.788 1.00 37.44 98 TYR A N 1
ATOM 793 C CA . TYR A 1 98 ? 47.382 13.326 -60.397 1.00 37.44 98 TYR A CA 1
ATOM 794 C C . TYR A 1 98 ? 46.402 13.906 -59.364 1.00 37.44 98 TYR A C 1
ATOM 796 O O . TYR A 1 98 ? 45.473 13.234 -58.931 1.00 37.44 98 TYR A O 1
ATOM 804 N N . GLN A 1 99 ? 46.572 15.216 -59.135 1.00 47.66 99 GLN A N 1
ATOM 805 C CA . GLN A 1 99 ? 45.508 16.227 -58.994 1.00 47.66 99 GLN A CA 1
ATOM 806 C C . GLN A 1 99 ? 44.791 16.433 -57.631 1.00 47.66 99 GLN A C 1
ATOM 808 O O . GLN A 1 99 ? 44.843 15.568 -56.763 1.00 47.66 99 GLN A O 1
ATOM 813 N N . PRO A 1 100 ? 44.231 17.648 -57.390 1.00 46.94 100 PRO A N 1
ATOM 814 C CA . PRO A 1 100 ? 44.734 18.554 -56.350 1.00 46.94 100 PRO A CA 1
ATOM 815 C C . PRO A 1 100 ? 43.658 19.059 -55.361 1.00 46.94 100 PRO A C 1
ATOM 817 O O . PRO A 1 100 ? 42.462 18.888 -55.570 1.00 46.94 100 PRO A O 1
ATOM 820 N N . ASP A 1 101 ? 44.126 19.701 -54.287 1.00 44.72 101 ASP A N 1
ATOM 821 C CA . ASP A 1 101 ? 43.417 20.598 -53.360 1.00 44.72 101 ASP A CA 1
ATOM 822 C C . ASP A 1 101 ? 41.931 20.335 -53.064 1.00 44.72 101 ASP A C 1
ATOM 824 O O . ASP A 1 101 ? 41.025 21.014 -53.543 1.00 44.72 101 ASP A O 1
ATOM 828 N N . ALA A 1 102 ? 41.706 19.460 -52.086 1.00 38.56 102 ALA A N 1
ATOM 829 C CA . ALA A 1 102 ? 40.636 19.648 -51.111 1.00 38.56 102 ALA A CA 1
ATOM 830 C C . ALA A 1 102 ? 41.246 19.701 -49.701 1.00 38.56 102 ALA A C 1
ATOM 832 O O . ALA A 1 102 ? 41.021 18.838 -48.850 1.00 38.56 102 ALA A O 1
ATOM 833 N N . MET A 1 103 ? 42.049 20.738 -49.439 1.00 43.94 103 MET A N 1
ATOM 834 C CA . MET A 1 103 ? 42.237 21.215 -48.072 1.00 43.94 103 MET A CA 1
ATOM 835 C C . MET A 1 103 ? 40.879 21.710 -47.567 1.00 43.94 103 MET A C 1
ATOM 837 O O . MET A 1 103 ? 40.485 22.816 -47.910 1.00 43.94 103 MET A O 1
ATOM 841 N N . LEU A 1 104 ? 40.157 20.878 -46.807 1.00 48.25 104 LEU A N 1
ATOM 842 C CA . LEU A 1 104 ? 39.241 21.245 -45.711 1.00 48.25 104 LEU A CA 1
ATOM 843 C C . LEU A 1 104 ? 38.403 20.025 -45.305 1.00 48.25 104 LEU A C 1
ATOM 845 O O . LEU A 1 104 ? 37.232 19.926 -45.639 1.00 48.25 104 LEU A O 1
ATOM 849 N N . MET A 1 105 ? 38.989 19.100 -44.545 1.00 37.44 105 MET A N 1
ATOM 850 C CA . MET A 1 105 ? 38.265 18.392 -43.476 1.00 37.44 105 MET A CA 1
ATOM 851 C C . MET A 1 105 ? 39.243 17.611 -42.596 1.00 37.44 105 MET A C 1
ATOM 853 O O . MET A 1 105 ? 39.140 16.409 -42.381 1.00 37.44 105 MET A O 1
ATOM 857 N N . ASN A 1 106 ? 40.223 18.328 -42.046 1.00 45.19 106 ASN A N 1
ATOM 858 C CA . ASN A 1 106 ? 41.047 17.794 -40.972 1.00 45.19 106 ASN A CA 1
ATOM 859 C C . ASN A 1 106 ? 40.354 18.071 -39.631 1.00 45.19 106 ASN A C 1
ATOM 861 O O . ASN A 1 106 ? 40.629 19.048 -38.941 1.00 45.19 106 ASN A O 1
ATOM 865 N N . LYS A 1 107 ? 39.398 17.209 -39.293 1.00 39.22 107 LYS A N 1
ATOM 866 C CA . LYS A 1 107 ? 39.081 16.860 -37.905 1.00 39.22 107 LYS A CA 1
ATOM 867 C C . LYS A 1 107 ? 38.672 15.398 -37.907 1.00 39.22 107 LYS A C 1
ATOM 869 O O . LYS A 1 107 ? 37.496 15.050 -37.854 1.00 39.22 107 LYS A O 1
ATOM 874 N N . ALA A 1 108 ? 39.689 14.550 -38.025 1.00 40.03 108 ALA A N 1
ATOM 875 C CA . ALA A 1 108 ? 39.602 13.153 -37.652 1.00 40.03 108 ALA A CA 1
ATOM 876 C C . ALA A 1 108 ? 39.002 13.078 -36.239 1.00 40.03 108 ALA A C 1
ATOM 878 O O . ALA A 1 108 ? 39.650 13.421 -35.251 1.00 40.03 108 ALA A O 1
ATOM 879 N N . ARG A 1 109 ? 37.722 12.701 -36.151 1.00 39.88 109 ARG A N 1
ATOM 880 C CA . ARG A 1 109 ? 37.104 12.288 -34.895 1.00 39.88 109 ARG A CA 1
ATOM 881 C C . ARG A 1 109 ? 37.689 10.928 -34.553 1.00 39.88 109 ARG A C 1
ATOM 883 O O . ARG A 1 109 ? 37.257 9.906 -35.075 1.00 39.88 109 ARG A O 1
ATOM 890 N N . SER A 1 110 ? 38.681 10.931 -33.676 1.00 35.72 110 SER A N 1
ATOM 891 C CA . SER A 1 110 ? 39.006 9.778 -32.846 1.00 35.72 110 SER A CA 1
ATOM 892 C C . SER A 1 110 ? 37.705 9.271 -32.197 1.00 35.72 110 SER A C 1
ATOM 894 O O . SER A 1 110 ? 36.984 10.093 -31.627 1.00 35.72 110 SER A O 1
ATOM 896 N N . PRO A 1 111 ? 37.373 7.967 -32.212 1.00 43.47 111 PRO A N 1
ATOM 897 C CA . PRO A 1 111 ? 36.151 7.448 -31.586 1.00 43.47 111 PRO A CA 1
ATOM 898 C C . PRO A 1 111 ? 36.238 7.386 -30.044 1.00 43.47 111 PRO A C 1
ATOM 900 O O . PRO A 1 111 ? 35.613 6.548 -29.411 1.00 43.47 111 PRO A O 1
ATOM 903 N N . SER A 1 112 ? 37.003 8.288 -29.420 1.00 44.66 112 SER A N 1
ATOM 904 C CA . SER A 1 112 ? 37.276 8.322 -27.975 1.00 44.66 112 SER A CA 1
ATOM 905 C C . SER A 1 112 ? 36.597 9.501 -27.258 1.00 44.66 112 SER A C 1
ATOM 907 O O . SER A 1 112 ? 37.112 9.999 -26.259 1.00 44.66 112 SER A O 1
ATOM 909 N N . GLN A 1 113 ? 35.454 9.982 -27.753 1.00 42.62 113 GLN A N 1
ATOM 910 C CA . GLN A 1 113 ? 34.673 11.031 -27.087 1.00 42.62 113 GLN A CA 1
ATOM 911 C C . GLN A 1 113 ? 33.175 10.716 -27.144 1.00 42.62 113 GLN A C 1
ATOM 913 O O . GLN A 1 113 ? 32.443 11.273 -27.952 1.00 42.62 113 GLN A O 1
ATOM 918 N N . TYR A 1 114 ? 32.733 9.823 -26.261 1.00 44.53 114 TYR A N 1
ATOM 919 C CA . TYR A 1 114 ? 31.334 9.726 -25.831 1.00 44.53 114 TYR A CA 1
ATOM 920 C C . TYR A 1 114 ? 31.277 9.621 -24.302 1.00 44.53 114 TYR A C 1
ATOM 922 O O . TYR A 1 114 ? 30.646 8.737 -23.738 1.00 44.53 114 TYR A O 1
ATOM 930 N N . GLN A 1 115 ? 31.989 10.511 -23.619 1.00 45.44 115 GLN A N 1
ATOM 931 C CA . GLN A 1 115 ? 31.636 10.901 -22.259 1.00 45.44 115 GLN A CA 1
ATOM 932 C C . GLN A 1 115 ? 31.234 12.368 -22.340 1.00 45.44 115 GLN A C 1
ATOM 934 O O . GLN A 1 115 ? 32.033 13.270 -22.102 1.00 45.44 115 GLN A O 1
ATOM 939 N N . ASP A 1 116 ? 29.990 12.602 -22.759 1.00 44.44 116 ASP A N 1
ATOM 940 C CA . ASP A 1 116 ? 29.320 13.840 -22.372 1.00 44.44 116 ASP A CA 1
ATOM 941 C C . ASP A 1 116 ? 29.293 13.849 -20.838 1.00 44.44 116 ASP A C 1
ATOM 943 O O . ASP A 1 116 ? 29.016 12.812 -20.234 1.00 44.44 116 ASP A O 1
ATOM 947 N N . GLY A 1 117 ? 29.640 14.981 -20.224 1.00 49.00 117 GLY A N 1
ATOM 948 C CA . GLY A 1 117 ? 30.008 15.128 -18.807 1.00 49.00 117 GLY A CA 1
ATOM 949 C C . GLY A 1 117 ? 28.919 14.871 -17.755 1.00 49.00 117 GLY A C 1
ATOM 950 O O . GLY A 1 117 ? 28.942 15.515 -16.716 1.00 49.00 117 GLY A O 1
ATOM 951 N N . ASP A 1 118 ? 27.998 13.946 -18.011 1.00 55.78 118 ASP A N 1
ATOM 952 C CA . ASP A 1 118 ? 26.862 13.590 -17.155 1.00 55.78 118 ASP A CA 1
ATOM 953 C C . ASP A 1 118 ? 26.890 12.110 -16.715 1.00 55.78 118 ASP A C 1
ATOM 955 O O . ASP A 1 118 ? 25.934 11.601 -16.144 1.00 55.78 118 ASP A O 1
ATOM 959 N N . GLY A 1 119 ? 27.963 11.370 -17.033 1.00 64.38 119 GLY A N 1
ATOM 960 C CA . GLY A 1 119 ? 28.130 9.957 -16.651 1.00 64.38 119 GLY A CA 1
ATOM 961 C C . GLY A 1 119 ? 27.172 8.968 -17.336 1.00 64.38 119 GLY A C 1
ATOM 962 O O . GLY A 1 119 ? 27.324 7.765 -17.160 1.00 64.38 119 GLY A O 1
ATOM 963 N N . MET A 1 120 ? 26.230 9.463 -18.141 1.00 68.75 120 MET A N 1
ATOM 964 C CA . MET A 1 120 ? 25.179 8.684 -18.794 1.00 68.75 120 MET A CA 1
ATOM 965 C C . MET A 1 120 ? 25.600 8.122 -20.147 1.00 68.75 120 MET A C 1
ATOM 967 O O . MET A 1 120 ? 26.048 8.859 -21.034 1.00 68.75 120 MET A O 1
ATOM 971 N N . SER A 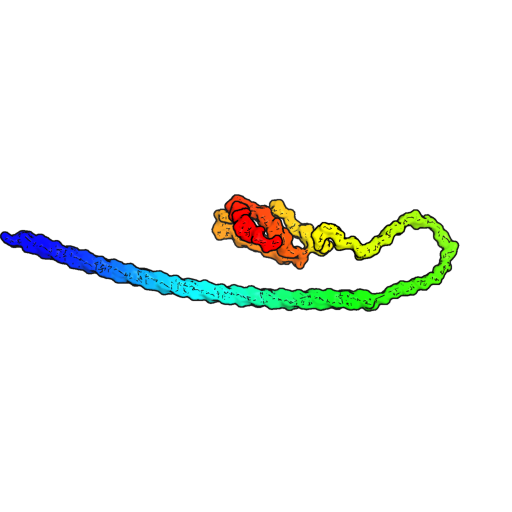1 121 ? 25.381 6.823 -20.332 1.00 78.38 121 SER A N 1
ATOM 972 C CA . SER A 1 121 ? 25.595 6.135 -21.599 1.00 78.38 121 SER A CA 1
ATOM 973 C C . SER A 1 121 ? 24.597 6.595 -22.667 1.00 78.38 121 SER A C 1
ATOM 975 O O . SER A 1 121 ? 23.493 7.070 -22.389 1.00 78.38 121 SER A O 1
ATOM 977 N N . TYR A 1 122 ? 24.980 6.435 -23.935 1.00 78.25 122 TYR A N 1
ATOM 978 C CA . TYR A 1 122 ? 24.106 6.739 -25.071 1.00 78.25 122 TYR A CA 1
ATOM 979 C C . TYR A 1 122 ? 22.786 5.951 -25.017 1.00 78.25 122 TYR A C 1
ATOM 981 O O . TYR A 1 122 ? 21.727 6.501 -25.310 1.00 78.25 122 TYR A O 1
ATOM 989 N N . LEU A 1 123 ? 22.846 4.687 -24.589 1.00 76.00 123 LEU A N 1
ATOM 990 C CA . LEU A 1 123 ? 21.678 3.817 -24.494 1.00 76.00 123 LEU A CA 1
ATOM 991 C C . LEU A 1 123 ? 20.688 4.316 -23.435 1.00 76.00 123 LEU A C 1
AT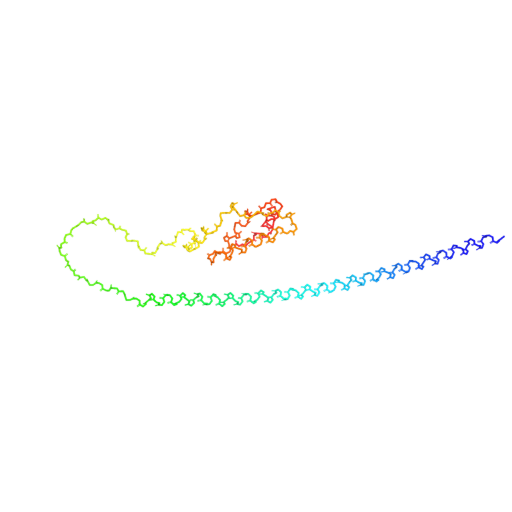OM 993 O O . LEU A 1 123 ? 19.492 4.374 -23.702 1.00 76.00 123 LEU A O 1
ATOM 997 N N . GLU A 1 124 ? 21.179 4.759 -22.276 1.00 74.94 124 GLU A N 1
ATOM 998 C CA . GLU A 1 124 ? 20.325 5.322 -21.225 1.00 74.94 124 GLU A CA 1
ATOM 999 C C . GLU A 1 124 ? 19.697 6.659 -21.651 1.00 74.94 124 GLU A C 1
ATOM 1001 O O . GLU A 1 124 ? 18.541 6.931 -21.331 1.00 74.94 124 GLU A O 1
ATOM 1006 N N . LYS A 1 125 ? 20.413 7.489 -22.424 1.00 80.06 125 LYS A N 1
ATOM 1007 C CA . LYS A 1 125 ? 19.847 8.727 -22.993 1.00 80.06 125 LYS A CA 1
ATOM 1008 C C . LYS A 1 125 ? 18.707 8.444 -23.969 1.00 80.06 125 LYS A C 1
ATOM 1010 O O . LYS A 1 125 ? 17.709 9.160 -23.951 1.00 80.06 125 LYS A O 1
ATOM 1015 N N . GLU A 1 126 ? 18.850 7.435 -24.825 1.00 80.00 126 GLU A N 1
ATOM 1016 C CA . GLU A 1 126 ? 17.776 7.025 -25.736 1.00 80.00 126 GLU A CA 1
ATOM 1017 C C . GLU A 1 126 ? 16.611 6.376 -24.984 1.00 80.00 126 GLU A C 1
ATOM 1019 O O . GLU A 1 126 ? 15.456 6.640 -25.306 1.00 80.00 126 GLU A O 1
ATOM 1024 N N . ALA A 1 127 ? 16.889 5.601 -23.936 1.00 78.50 127 ALA A N 1
ATOM 1025 C CA . ALA A 1 127 ? 15.861 5.009 -23.091 1.00 78.50 127 ALA A CA 1
ATOM 1026 C C . ALA A 1 127 ? 15.046 6.090 -22.356 1.00 78.50 127 ALA A C 1
ATOM 1028 O O . ALA A 1 127 ? 13.820 6.066 -22.385 1.00 78.50 127 ALA A O 1
ATOM 1029 N N . LEU A 1 128 ? 15.697 7.121 -21.804 1.00 79.44 128 LEU A N 1
ATOM 1030 C CA . LEU A 1 128 ? 15.023 8.246 -21.141 1.00 79.44 128 LEU A CA 1
ATOM 1031 C C . LEU A 1 128 ? 14.032 9.000 -22.037 1.00 79.44 128 LEU A C 1
ATOM 1033 O O . LEU A 1 128 ? 13.064 9.555 -21.520 1.00 79.44 128 LEU A O 1
ATOM 1037 N N . LYS A 1 129 ? 14.258 9.029 -23.355 1.00 81.56 129 LYS A N 1
ATOM 1038 C CA . LYS A 1 129 ? 13.324 9.634 -24.321 1.00 81.56 129 LYS A CA 1
ATOM 1039 C C . LYS A 1 129 ? 12.063 8.796 -24.536 1.00 81.56 129 LYS A C 1
ATOM 1041 O O . LYS A 1 129 ? 11.080 9.323 -25.044 1.00 81.56 129 LYS A O 1
ATOM 1046 N N . GLN A 1 130 ? 12.098 7.509 -24.190 1.00 81.19 130 GLN A N 1
ATOM 1047 C CA . GLN A 1 130 ? 10.951 6.605 -24.290 1.00 81.19 130 GLN A CA 1
ATOM 1048 C C . GLN A 1 130 ? 10.034 6.701 -23.067 1.00 81.19 130 GLN A C 1
ATOM 1050 O O . GLN A 1 130 ? 8.888 6.261 -23.136 1.00 81.19 130 GLN A O 1
ATOM 1055 N N . LEU A 1 131 ? 10.497 7.304 -21.962 1.00 82.75 131 LEU A N 1
ATOM 1056 C CA . LEU A 1 131 ? 9.613 7.598 -20.840 1.00 82.75 131 LEU A CA 1
ATOM 1057 C C . LEU A 1 131 ? 8.651 8.734 -21.189 1.00 82.75 131 LEU A C 1
ATOM 1059 O O . LEU A 1 131 ? 9.070 9.745 -21.760 1.00 82.75 131 LEU A O 1
ATOM 1063 N N . PRO A 1 132 ? 7.390 8.639 -20.737 1.00 83.25 132 PRO A N 1
ATOM 1064 C CA . PRO A 1 132 ? 6.509 9.791 -20.683 1.00 83.25 132 PRO A CA 1
ATOM 1065 C C . PRO A 1 132 ? 7.162 10.934 -19.902 1.00 83.25 132 PRO A C 1
ATOM 1067 O O . PRO A 1 132 ? 7.827 10.714 -18.881 1.00 83.25 132 PRO A O 1
ATOM 1070 N N . GLU A 1 133 ? 6.927 12.171 -20.340 1.00 84.44 133 GLU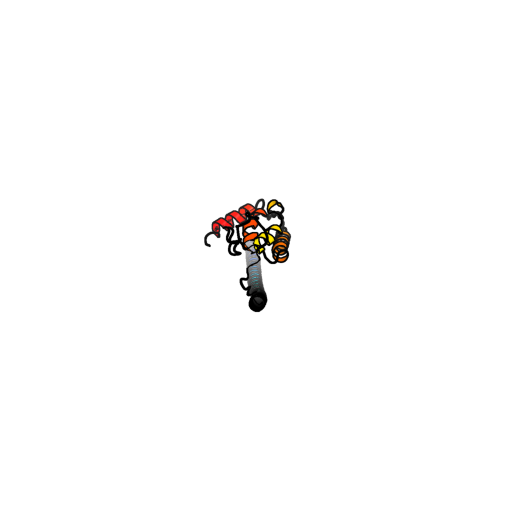 A N 1
ATOM 1071 C CA . GLU A 1 133 ? 7.314 13.344 -19.561 1.00 84.44 133 GLU A CA 1
ATOM 1072 C C . GLU A 1 133 ? 6.719 13.268 -18.148 1.00 84.44 133 GLU A C 1
ATOM 1074 O O . GLU A 1 133 ? 5.548 12.932 -17.977 1.00 84.44 133 GLU A O 1
ATOM 1079 N N . ALA A 1 134 ? 7.510 13.624 -17.131 1.00 79.44 134 ALA A N 1
ATOM 1080 C CA . ALA A 1 134 ? 7.106 13.561 -15.719 1.00 79.44 134 ALA A CA 1
ATOM 1081 C C . ALA A 1 134 ? 5.827 14.374 -15.407 1.00 79.44 134 ALA A C 1
ATOM 1083 O O . ALA A 1 134 ? 5.046 14.045 -14.510 1.00 79.44 134 ALA A O 1
ATOM 1084 N N . SER A 1 135 ? 5.573 15.427 -16.189 1.00 78.38 135 SER A N 1
ATOM 1085 C CA . SER A 1 135 ? 4.331 16.210 -16.177 1.00 78.38 135 SER A CA 1
ATOM 1086 C C . SER A 1 135 ? 3.089 15.339 -16.400 1.00 78.38 135 SER A C 1
ATOM 1088 O O . SER A 1 135 ? 2.090 15.522 -15.700 1.00 78.38 135 SER A O 1
ATOM 1090 N N . ASN A 1 136 ? 3.189 14.353 -17.294 1.00 83.44 136 ASN A N 1
ATOM 1091 C CA . ASN A 1 136 ? 2.100 13.493 -17.758 1.00 83.44 136 ASN A CA 1
ATOM 1092 C C . ASN A 1 136 ? 1.949 12.200 -16.949 1.00 83.44 136 ASN A C 1
ATOM 1094 O O . ASN A 1 136 ? 1.103 11.373 -17.277 1.00 83.44 136 ASN A O 1
ATOM 1098 N N . TRP A 1 137 ? 2.756 12.004 -15.905 1.00 88.31 137 TRP A N 1
ATOM 1099 C CA . TRP A 1 137 ? 2.649 10.809 -15.072 1.00 88.31 137 TRP A CA 1
ATOM 1100 C C . TRP A 1 137 ? 1.326 10.769 -14.316 1.00 88.31 137 TRP A C 1
ATOM 1102 O O . TRP A 1 137 ? 0.812 11.823 -13.914 1.00 88.31 137 TRP A O 1
ATOM 1112 N N . LEU A 1 138 ? 0.829 9.548 -14.085 1.00 87.44 138 LEU A N 1
ATOM 1113 C CA . LEU A 1 138 ? -0.343 9.288 -13.255 1.00 87.44 138 LEU A CA 1
ATOM 1114 C C . LEU A 1 138 ? -0.208 10.014 -11.914 1.00 87.44 138 LEU A C 1
ATOM 1116 O O . LEU A 1 138 ? 0.880 10.096 -11.338 1.00 87.44 138 LEU A O 1
ATOM 1120 N N . LYS A 1 139 ? -1.312 10.599 -11.447 1.00 89.44 139 LYS A N 1
ATOM 1121 C CA . LYS A 1 139 ? -1.323 11.411 -10.233 1.00 89.44 139 LYS A CA 1
ATOM 1122 C C . LYS A 1 139 ? -2.016 10.667 -9.106 1.00 89.44 139 LYS A C 1
ATOM 1124 O O . LYS A 1 139 ? -3.191 10.350 -9.215 1.00 89.44 139 LYS A O 1
ATOM 1129 N N . PHE A 1 140 ? -1.289 10.472 -8.018 1.00 90.12 140 PHE A N 1
ATOM 1130 C CA . PHE A 1 140 ? -1.726 9.752 -6.833 1.00 90.12 140 PHE A CA 1
ATOM 1131 C C . PHE A 1 140 ? -1.901 10.719 -5.664 1.00 90.12 140 PHE A C 1
ATOM 1133 O O . PHE A 1 140 ? -0.978 11.470 -5.333 1.00 90.12 140 PHE A O 1
ATOM 1140 N N . SER A 1 141 ? -3.087 10.725 -5.052 1.00 84.94 141 SER A N 1
ATOM 1141 C CA . SER A 1 141 ? -3.395 11.585 -3.904 1.00 84.94 141 SER A CA 1
ATOM 1142 C C . SER A 1 141 ? -3.385 10.852 -2.566 1.00 84.94 141 SER A C 1
ATOM 1144 O O . SER A 1 141 ? -3.280 11.522 -1.533 1.00 84.94 141 SER A O 1
ATOM 1146 N N . GLY A 1 142 ? -3.473 9.517 -2.571 1.00 80.00 142 GLY A N 1
ATOM 1147 C CA . GLY A 1 142 ? -3.537 8.686 -1.370 1.00 80.00 142 GLY A CA 1
ATOM 1148 C C . GLY A 1 142 ? -4.858 8.833 -0.618 1.00 80.00 142 GLY A C 1
ATOM 1149 O O . GLY A 1 142 ? -4.892 8.706 0.602 1.00 80.00 142 GLY A O 1
ATOM 1150 N N . SER A 1 143 ? -5.934 9.195 -1.324 1.00 78.94 143 SER A N 1
ATOM 1151 C CA . SER A 1 143 ? -7.250 9.488 -0.732 1.00 78.94 143 SER A CA 1
ATOM 1152 C C . SER A 1 143 ? -8.324 8.448 -1.058 1.00 78.94 143 SER A C 1
ATOM 1154 O O . SER A 1 143 ? -9.430 8.553 -0.536 1.00 78.94 143 SER A O 1
ATOM 1156 N N . GLY A 1 144 ? -8.033 7.485 -1.938 1.00 73.19 144 GLY A N 1
ATOM 1157 C CA . GLY A 1 144 ? -8.942 6.393 -2.291 1.00 73.19 144 GLY A CA 1
ATOM 1158 C C . GLY A 1 144 ? -8.494 5.067 -1.679 1.00 73.19 144 GLY A C 1
ATOM 1159 O O . GLY A 1 144 ? -7.303 4.835 -1.517 1.00 73.19 144 GLY A O 1
ATOM 1160 N N . GLU A 1 145 ? -9.434 4.164 -1.387 1.00 66.75 145 GLU A N 1
ATOM 1161 C CA . GLU A 1 145 ? -9.120 2.830 -0.834 1.00 66.75 145 GLU A CA 1
ATOM 1162 C C . GLU A 1 145 ? -8.277 1.954 -1.785 1.00 66.75 145 GLU A C 1
ATOM 1164 O O . GLU A 1 145 ? -7.675 0.985 -1.334 1.00 66.75 145 GLU A O 1
ATOM 1169 N N . TYR A 1 146 ? -8.180 2.311 -3.074 1.00 67.44 146 TYR A N 1
ATOM 1170 C CA . TYR A 1 146 ? -7.497 1.520 -4.109 1.00 67.44 146 TYR A CA 1
ATOM 1171 C C . TYR A 1 146 ? -6.670 2.337 -5.119 1.00 67.44 146 TYR A C 1
ATOM 1173 O O . TYR A 1 146 ? -6.203 1.770 -6.104 1.00 67.44 146 TYR A O 1
ATOM 1181 N N . ASP A 1 147 ? -6.440 3.640 -4.905 1.00 73.94 147 ASP A N 1
ATOM 1182 C CA . ASP A 1 147 ? -5.652 4.454 -5.861 1.00 73.94 147 ASP A CA 1
ATOM 1183 C C . ASP A 1 147 ? -4.168 4.034 -5.929 1.00 73.94 147 ASP A C 1
ATOM 1185 O O . ASP A 1 147 ? -3.461 4.347 -6.885 1.00 73.94 147 ASP A O 1
ATOM 1189 N N . HIS A 1 148 ? -3.704 3.270 -4.938 1.00 82.19 148 HIS A N 1
ATOM 1190 C CA . HIS A 1 148 ? -2.340 2.758 -4.860 1.00 82.19 148 HIS A CA 1
ATOM 1191 C C . HIS A 1 148 ? -2.062 1.648 -5.875 1.00 82.19 148 HIS A C 1
ATOM 1193 O O . HIS A 1 148 ? -0.944 1.570 -6.372 1.00 82.19 148 HIS A O 1
ATOM 1199 N N . MET A 1 149 ? -3.058 0.823 -6.215 1.00 85.50 149 MET A N 1
ATOM 1200 C CA . MET A 1 149 ? -2.880 -0.260 -7.187 1.00 85.50 149 MET A CA 1
ATOM 1201 C C . MET A 1 149 ? -2.636 0.300 -8.590 1.00 85.50 149 MET A C 1
ATOM 1203 O O . MET A 1 149 ? -1.714 -0.129 -9.269 1.00 85.50 149 MET A O 1
ATOM 1207 N N . GLU A 1 150 ? -3.390 1.332 -8.982 1.00 85.31 150 GLU A N 1
ATOM 1208 C CA . GLU A 1 150 ? -3.220 2.002 -10.278 1.00 85.31 150 GLU A CA 1
ATOM 1209 C C . GLU A 1 150 ? -1.847 2.684 -10.388 1.00 85.31 150 GLU A C 1
ATOM 1211 O O . GLU A 1 150 ? -1.211 2.657 -11.442 1.00 85.31 150 GLU A O 1
ATOM 1216 N N . LEU A 1 151 ? -1.355 3.256 -9.283 1.00 87.06 151 LEU A N 1
ATOM 1217 C CA . LEU A 1 151 ? -0.004 3.807 -9.214 1.00 87.06 151 LEU A CA 1
ATOM 1218 C C . LEU A 1 151 ? 1.071 2.725 -9.369 1.00 87.06 151 LEU A C 1
ATOM 1220 O O . LEU A 1 151 ? 2.026 2.944 -10.113 1.00 87.06 151 LEU A O 1
ATOM 1224 N N . ILE A 1 152 ? 0.930 1.595 -8.674 1.00 88.88 152 ILE A N 1
ATOM 1225 C CA . ILE A 1 152 ? 1.883 0.479 -8.742 1.00 88.88 152 ILE A CA 1
ATOM 1226 C C . ILE A 1 152 ? 1.928 -0.081 -10.165 1.00 88.88 152 ILE A C 1
ATOM 1228 O O . ILE A 1 152 ? 3.001 -0.106 -10.759 1.00 88.88 152 ILE A O 1
ATOM 1232 N N . ASP A 1 153 ? 0.773 -0.402 -10.751 1.00 89.12 153 ASP A N 1
ATOM 1233 C CA . ASP A 1 153 ? 0.685 -0.935 -12.115 1.00 89.12 153 ASP A CA 1
ATOM 1234 C C . ASP A 1 153 ? 1.282 0.037 -13.146 1.00 89.12 153 ASP A C 1
ATOM 1236 O O . ASP A 1 153 ? 1.968 -0.369 -14.087 1.00 89.12 153 ASP A O 1
ATOM 1240 N N . TYR A 1 154 ? 1.056 1.344 -12.966 1.00 88.44 154 TYR A N 1
ATOM 1241 C CA . TYR A 1 154 ? 1.641 2.368 -13.828 1.00 88.44 154 TYR A CA 1
ATOM 1242 C C . TYR A 1 154 ? 3.172 2.397 -13.726 1.00 88.44 154 TYR A C 1
ATOM 1244 O O . TYR A 1 154 ? 3.854 2.457 -14.749 1.00 88.44 154 TYR A O 1
ATOM 1252 N N . ILE A 1 155 ? 3.723 2.343 -12.509 1.00 88.19 155 ILE A N 1
ATOM 1253 C CA . ILE A 1 155 ? 5.172 2.335 -12.270 1.00 88.19 155 ILE A CA 1
ATOM 1254 C C . ILE A 1 155 ? 5.807 1.050 -12.815 1.00 88.19 155 ILE A C 1
ATOM 1256 O O . ILE A 1 155 ? 6.818 1.125 -13.516 1.00 88.19 155 ILE A O 1
ATOM 1260 N N . ASP A 1 156 ? 5.195 -0.107 -12.570 1.00 88.12 156 ASP A N 1
ATOM 1261 C CA . ASP A 1 156 ? 5.643 -1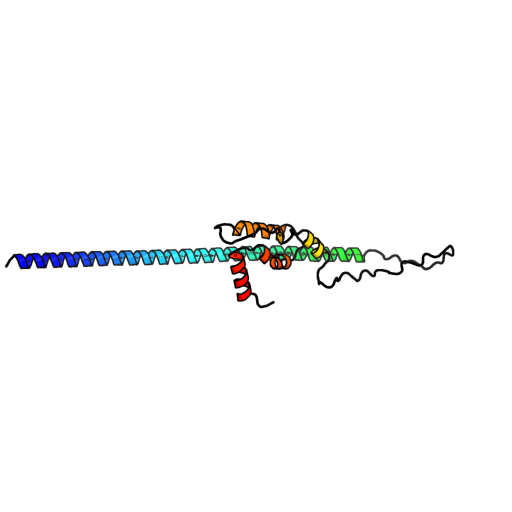.395 -13.104 1.00 88.12 156 ASP A CA 1
ATOM 1262 C C . ASP A 1 156 ? 5.641 -1.383 -14.636 1.00 88.12 156 ASP A C 1
ATOM 1264 O O . ASP A 1 156 ? 6.587 -1.851 -15.273 1.00 88.12 156 ASP A O 1
ATOM 1268 N N . GLY A 1 157 ? 4.636 -0.754 -15.250 1.00 86.44 157 GLY A N 1
ATOM 1269 C CA . GLY A 1 157 ? 4.596 -0.513 -16.690 1.00 86.44 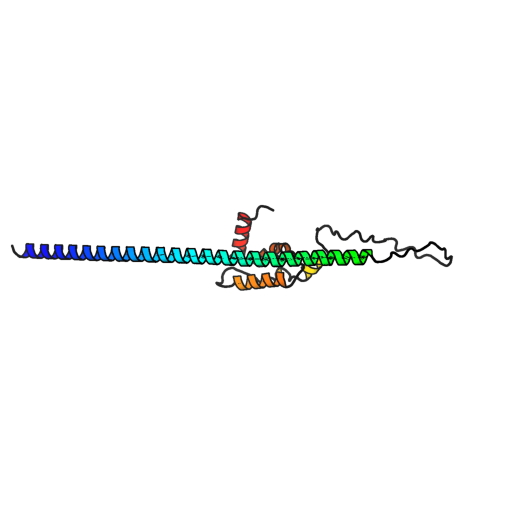157 GLY A CA 1
ATOM 1270 C C . GLY A 1 157 ? 5.768 0.331 -17.204 1.00 86.44 157 GLY A C 1
ATOM 1271 O O . GLY A 1 157 ? 6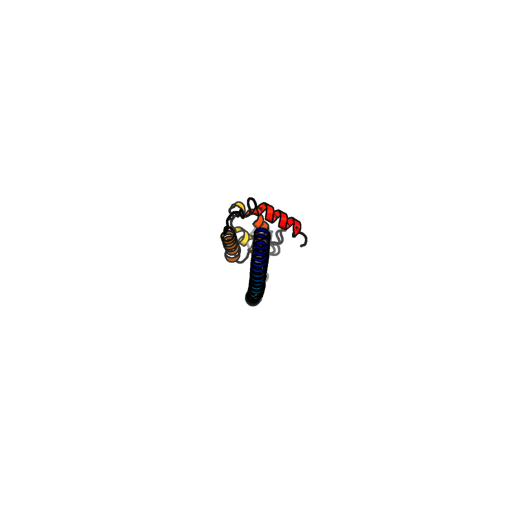.273 0.063 -18.295 1.00 86.44 157 GLY A O 1
ATOM 1272 N N . LEU A 1 158 ? 6.249 1.313 -16.432 1.00 84.81 158 LEU A N 1
ATOM 1273 C CA . LEU A 1 158 ? 7.435 2.097 -16.799 1.00 84.81 158 LEU A CA 1
ATOM 1274 C C . LEU A 1 158 ? 8.723 1.266 -16.711 1.00 84.81 158 LEU A C 1
ATOM 1276 O O . LEU A 1 158 ? 9.577 1.391 -17.589 1.00 84.81 158 LEU A O 1
ATOM 1280 N N . PHE A 1 159 ? 8.850 0.407 -15.696 1.00 82.62 159 PHE A N 1
ATOM 1281 C CA . PHE A 1 159 ? 9.997 -0.496 -15.547 1.00 82.62 159 PHE A CA 1
ATOM 1282 C C . PHE A 1 159 ? 10.037 -1.570 -16.638 1.00 82.62 159 PHE A C 1
ATOM 1284 O O . PHE A 1 159 ? 11.079 -1.812 -17.245 1.00 82.62 159 PHE A O 1
ATOM 1291 N N . LEU A 1 160 ? 8.896 -2.200 -16.919 1.00 81.94 160 LEU A N 1
ATOM 1292 C CA . LEU A 1 160 ? 8.788 -3.282 -17.899 1.00 81.94 160 LEU A CA 1
ATOM 1293 C C . LEU A 1 160 ? 8.773 -2.769 -19.344 1.00 81.94 160 LEU A C 1
ATOM 1295 O O . LEU A 1 160 ? 9.218 -3.468 -20.254 1.00 81.94 160 LEU A O 1
ATOM 1299 N N . GLY A 1 161 ? 8.262 -1.556 -19.560 1.00 77.56 161 GLY A N 1
ATOM 1300 C CA . GLY A 1 161 ? 8.130 -0.947 -20.880 1.00 77.56 161 GLY A CA 1
ATOM 1301 C C . GLY A 1 161 ? 9.442 -0.422 -21.462 1.00 77.56 161 GLY A C 1
ATOM 1302 O O . GLY A 1 161 ? 9.536 -0.295 -22.683 1.00 77.56 161 GLY A O 1
ATOM 1303 N N . VAL A 1 162 ? 10.457 -0.143 -20.630 1.00 77.88 162 VAL A N 1
ATOM 1304 C CA . VAL A 1 162 ? 11.749 0.383 -21.099 1.00 77.88 162 VAL A CA 1
ATOM 1305 C C . VAL A 1 162 ? 12.933 -0.406 -20.511 1.00 77.88 162 VAL A C 1
ATOM 1307 O O . VAL A 1 162 ? 13.462 -0.047 -19.460 1.00 77.88 162 VAL A O 1
ATOM 1310 N N . PRO A 1 163 ? 13.430 -1.445 -21.211 1.00 67.88 163 PRO A N 1
ATOM 1311 C CA . PRO A 1 163 ? 14.382 -2.432 -20.677 1.00 67.88 163 PRO A CA 1
ATOM 1312 C C . PRO A 1 163 ? 15.800 -1.904 -20.383 1.00 67.88 163 PRO A C 1
ATOM 1314 O O . PRO A 1 163 ? 16.669 -2.671 -19.979 1.00 67.88 163 PRO A O 1
ATOM 1317 N N . CYS A 1 164 ? 16.067 -0.613 -20.597 1.00 72.00 164 CYS A N 1
ATOM 1318 C CA . CYS A 1 164 ? 17.390 -0.003 -20.425 1.00 72.00 164 CYS A CA 1
ATOM 1319 C C . CYS A 1 164 ? 17.370 1.235 -19.520 1.00 72.00 164 CYS A C 1
ATOM 1321 O O . CYS A 1 164 ? 18.291 2.048 -19.588 1.00 72.00 164 CYS A O 1
ATOM 1323 N N . ILE A 1 165 ? 16.321 1.415 -18.712 1.00 76.31 165 ILE A N 1
ATOM 1324 C CA . ILE A 1 165 ? 16.254 2.514 -17.746 1.00 76.31 165 ILE A CA 1
ATOM 1325 C C . ILE A 1 165 ? 16.651 2.010 -16.365 1.00 76.31 165 ILE A C 1
ATOM 1327 O O . ILE A 1 165 ? 15.920 1.217 -15.776 1.00 76.31 165 ILE A O 1
ATOM 1331 N N . PRO A 1 166 ? 17.774 2.502 -15.815 1.00 80.12 166 PRO A N 1
ATOM 1332 C CA . PRO A 1 166 ? 18.101 2.288 -14.417 1.00 80.12 166 PRO A CA 1
ATOM 1333 C C . PRO A 1 166 ? 16.984 2.773 -13.495 1.00 80.12 166 PRO A C 1
ATOM 1335 O O . PRO A 1 166 ? 16.445 3.868 -13.687 1.00 80.12 166 PRO A O 1
ATOM 1338 N N . GLU A 1 167 ? 16.698 2.014 -12.437 1.00 80.69 167 GLU A N 1
ATOM 1339 C CA . GLU A 1 167 ? 15.568 2.321 -11.557 1.00 80.69 167 GLU A CA 1
ATOM 1340 C C . GLU A 1 167 ? 15.654 3.707 -10.919 1.00 80.69 167 GLU A C 1
ATOM 1342 O O . GLU A 1 167 ? 14.640 4.381 -10.720 1.00 80.69 167 GLU A O 1
ATOM 1347 N N . TYR A 1 168 ? 16.877 4.184 -10.674 1.00 82.69 168 TYR A N 1
ATOM 1348 C CA . TYR A 1 168 ? 17.108 5.497 -10.087 1.00 82.69 168 TYR A CA 1
ATOM 1349 C C . TYR A 1 168 ? 16.491 6.635 -10.910 1.00 82.69 168 TYR A C 1
ATOM 1351 O O . TYR A 1 168 ? 16.110 7.649 -10.332 1.00 82.69 168 TYR A O 1
ATOM 1359 N N . TRP A 1 169 ? 16.352 6.494 -12.233 1.00 82.56 169 TRP A N 1
ATOM 1360 C CA . TRP A 1 169 ? 15.748 7.527 -13.077 1.00 82.56 169 TRP A CA 1
ATOM 1361 C C . TRP A 1 169 ? 14.252 7.683 -12.840 1.00 82.56 169 TRP A C 1
ATOM 1363 O O . TRP A 1 169 ? 13.731 8.801 -12.895 1.00 82.56 169 TRP A O 1
ATOM 1373 N N . ILE A 1 170 ? 13.573 6.572 -12.561 1.00 85.12 170 ILE A N 1
ATOM 1374 C CA . ILE A 1 170 ? 12.146 6.553 -12.247 1.00 85.12 170 ILE A CA 1
ATOM 1375 C C . ILE A 1 170 ? 11.954 7.041 -10.811 1.00 85.12 170 ILE A C 1
ATOM 1377 O O . ILE A 1 170 ? 11.205 7.990 -10.575 1.00 85.12 170 ILE A O 1
ATOM 1381 N N . THR A 1 171 ? 12.731 6.503 -9.869 1.00 84.56 171 THR A N 1
ATOM 1382 C CA . THR A 1 171 ? 12.705 6.897 -8.453 1.00 84.56 171 THR A CA 1
ATOM 1383 C C . THR A 1 171 ? 13.049 8.376 -8.247 1.00 84.56 171 THR A C 1
ATOM 1385 O O . THR A 1 171 ? 12.432 9.047 -7.422 1.00 84.56 171 THR A O 1
ATOM 1388 N N . ALA A 1 172 ? 13.965 8.946 -9.036 1.00 83.12 172 ALA A N 1
ATOM 1389 C CA . ALA A 1 172 ? 14.300 10.371 -8.972 1.00 83.12 172 ALA A CA 1
ATOM 1390 C C . ALA A 1 172 ? 13.129 11.290 -9.362 1.00 83.12 172 ALA A C 1
ATOM 1392 O O . ALA A 1 172 ? 13.101 12.449 -8.948 1.00 83.12 172 ALA A O 1
ATOM 1393 N N . ARG A 1 173 ? 12.174 10.789 -10.154 1.00 85.56 173 ARG A N 1
ATOM 1394 C CA . ARG A 1 173 ? 11.031 11.551 -10.684 1.00 85.56 173 ARG A CA 1
ATOM 1395 C C . ARG A 1 173 ? 9.698 11.143 -10.062 1.00 85.56 173 ARG A C 1
ATOM 1397 O O . ARG A 1 173 ? 8.693 11.809 -10.309 1.00 85.56 173 ARG A O 1
ATOM 1404 N N . ILE A 1 174 ? 9.677 10.103 -9.226 1.00 88.00 174 ILE A N 1
ATOM 1405 C CA . ILE A 1 174 ? 8.454 9.548 -8.631 1.00 88.00 174 ILE A CA 1
ATOM 1406 C C . ILE A 1 174 ? 7.676 10.574 -7.806 1.00 88.00 174 ILE A C 1
ATOM 1408 O O . ILE A 1 174 ? 6.450 10.567 -7.790 1.00 88.00 174 ILE A O 1
ATOM 1412 N N . ASN A 1 175 ? 8.373 11.543 -7.208 1.00 86.94 175 ASN A N 1
ATOM 1413 C CA . ASN A 1 175 ? 7.753 12.629 -6.456 1.00 86.94 175 ASN A CA 1
ATOM 1414 C C . ASN A 1 175 ? 6.755 13.444 -7.295 1.00 86.94 175 ASN A C 1
ATOM 1416 O O . ASN A 1 175 ? 5.816 14.010 -6.747 1.00 86.94 175 ASN A O 1
ATOM 1420 N N . THR A 1 176 ? 6.942 13.503 -8.617 1.00 87.00 176 THR A N 1
ATOM 1421 C CA . THR A 1 176 ? 6.047 14.223 -9.533 1.00 87.00 176 THR A CA 1
ATOM 1422 C C . THR A 1 176 ? 4.702 13.524 -9.731 1.00 87.00 176 THR A C 1
ATOM 1424 O O . THR A 1 176 ? 3.743 14.170 -10.170 1.00 87.00 176 THR A O 1
ATOM 1427 N N . ALA A 1 177 ? 4.607 12.231 -9.406 1.00 88.00 177 ALA A N 1
ATOM 1428 C CA . ALA A 1 177 ? 3.357 11.478 -9.415 1.00 88.00 177 ALA A CA 1
ATOM 1429 C C . ALA A 1 177 ? 2.477 11.812 -8.200 1.00 88.00 177 ALA A C 1
ATOM 1431 O O . ALA A 1 177 ? 1.263 11.644 -8.256 1.00 88.00 177 ALA A O 1
ATOM 1432 N N . PHE A 1 178 ? 3.040 12.337 -7.110 1.00 90.12 178 PHE A N 1
ATOM 1433 C CA . PHE A 1 178 ? 2.281 12.585 -5.888 1.00 90.12 178 PHE A CA 1
ATOM 1434 C C . PHE A 1 178 ? 1.571 13.942 -5.877 1.00 90.12 178 PHE A C 1
ATOM 1436 O O . PHE A 1 178 ? 2.096 14.962 -6.322 1.00 90.12 178 PHE A O 1
ATOM 1443 N N . LYS A 1 179 ? 0.356 13.958 -5.326 1.00 88.69 179 LYS A N 1
ATOM 1444 C CA . LYS A 1 179 ? -0.454 15.155 -5.065 1.00 88.69 179 LYS A CA 1
ATOM 1445 C C . LYS A 1 179 ? -1.082 15.077 -3.672 1.00 88.69 179 LYS A C 1
ATOM 1447 O O . LYS A 1 179 ? -1.195 14.004 -3.094 1.00 88.69 179 LYS A O 1
ATOM 1452 N N . GLY A 1 180 ? -1.508 16.216 -3.126 1.00 86.88 180 GLY A N 1
ATOM 1453 C CA . GLY A 1 180 ? -2.234 16.263 -1.851 1.00 86.88 180 GLY A CA 1
ATOM 1454 C C . GLY A 1 180 ? -1.488 15.571 -0.702 1.00 86.88 180 GLY A C 1
ATOM 1455 O O . GLY A 1 180 ? -0.297 15.814 -0.502 1.00 86.88 180 GLY A O 1
ATOM 1456 N N . HIS A 1 181 ? -2.187 14.699 0.028 1.00 85.12 181 HIS A N 1
ATOM 1457 C CA . HIS A 1 181 ? -1.661 14.000 1.205 1.00 85.12 181 HIS A CA 1
ATOM 1458 C C . HIS A 1 181 ? -0.463 13.100 0.880 1.00 85.12 181 HIS A C 1
ATOM 1460 O O . HIS A 1 181 ? 0.503 13.088 1.639 1.00 85.12 181 HIS A O 1
ATOM 1466 N N . ALA A 1 182 ? -0.468 12.425 -0.272 1.00 86.81 182 ALA A N 1
ATOM 1467 C CA . ALA A 1 182 ? 0.655 11.592 -0.695 1.00 86.81 182 ALA A CA 1
ATOM 1468 C C . ALA A 1 182 ? 1.953 12.389 -0.903 1.00 86.81 182 ALA A C 1
ATOM 1470 O O . ALA A 1 182 ? 3.036 11.921 -0.559 1.00 86.81 182 ALA A O 1
ATOM 1471 N N . SER A 1 183 ? 1.858 13.617 -1.427 1.00 87.19 183 SER A N 1
ATOM 1472 C CA . SER A 1 183 ? 3.034 14.477 -1.621 1.00 87.19 183 SER A CA 1
ATOM 1473 C C . SER A 1 183 ? 3.631 14.941 -0.294 1.00 87.19 183 SER A C 1
ATOM 1475 O O . SER A 1 183 ? 4.853 15.051 -0.176 1.00 87.19 183 SER A O 1
ATOM 1477 N N . ILE A 1 184 ? 2.772 15.231 0.686 1.00 87.00 184 ILE A N 1
ATOM 1478 C CA . ILE A 1 184 ? 3.186 15.631 2.035 1.00 87.00 184 ILE A CA 1
ATOM 1479 C C . ILE A 1 184 ? 3.881 14.446 2.703 1.00 87.00 184 ILE A C 1
ATOM 1481 O O . ILE A 1 184 ? 5.042 14.561 3.087 1.00 87.00 184 ILE A O 1
ATOM 1485 N N . TRP A 1 185 ? 3.225 13.283 2.706 1.00 88.38 185 TRP A N 1
ATOM 1486 C CA . TRP A 1 185 ? 3.775 12.046 3.252 1.00 88.38 185 TRP A CA 1
ATOM 1487 C C . TRP A 1 185 ? 5.132 11.691 2.638 1.00 88.38 185 TRP A C 1
ATOM 1489 O O . TRP A 1 185 ? 6.083 11.422 3.364 1.00 88.38 185 TRP A O 1
ATOM 1499 N N . TYR A 1 186 ? 5.266 11.742 1.309 1.00 86.88 186 TYR A N 1
ATOM 1500 C CA . TYR A 1 186 ? 6.530 11.413 0.648 1.00 86.88 186 TYR A CA 1
ATOM 1501 C C . TYR A 1 186 ? 7.663 12.359 1.057 1.00 86.88 186 TYR A C 1
ATOM 1503 O O . TYR A 1 186 ? 8.799 11.928 1.251 1.00 86.88 186 TYR A O 1
ATOM 1511 N N . THR A 1 187 ? 7.359 13.649 1.211 1.00 85.38 187 THR A N 1
ATOM 1512 C CA . THR A 1 187 ? 8.338 14.647 1.656 1.00 85.38 187 THR A CA 1
ATOM 1513 C C . THR A 1 187 ? 8.772 14.370 3.091 1.00 85.38 187 THR A C 1
ATOM 1515 O O . THR A 1 187 ? 9.969 14.288 3.349 1.00 85.38 187 THR A O 1
ATOM 1518 N N . GLU A 1 188 ? 7.824 14.124 3.996 1.00 87.06 188 GLU A N 1
ATOM 1519 C CA . GLU A 1 188 ? 8.106 13.775 5.392 1.00 87.06 188 GLU A CA 1
ATOM 1520 C C . GLU A 1 188 ? 8.931 12.487 5.495 1.00 87.06 188 GLU A C 1
ATOM 1522 O O . GLU A 1 188 ? 9.956 12.446 6.174 1.00 87.06 188 GLU A O 1
ATOM 1527 N N . MET A 1 189 ? 8.547 11.437 4.764 1.00 84.75 189 MET A N 1
ATOM 1528 C CA . MET A 1 189 ? 9.292 10.179 4.749 1.00 84.75 189 MET A CA 1
ATOM 1529 C C . MET A 1 189 ? 10.702 10.361 4.194 1.00 84.75 189 MET A C 1
ATOM 1531 O O . MET A 1 189 ? 11.642 9.771 4.730 1.00 84.75 189 MET A O 1
ATOM 1535 N N . LYS A 1 190 ? 10.876 11.198 3.167 1.00 82.62 190 LYS A N 1
ATOM 1536 C CA . LYS A 1 190 ? 12.192 11.541 2.622 1.00 82.62 190 LYS A CA 1
ATOM 1537 C C . LYS A 1 190 ? 13.018 12.380 3.596 1.00 82.62 190 LYS A C 1
ATOM 1539 O O . LYS A 1 190 ? 14.231 12.228 3.630 1.00 82.62 190 LYS A O 1
ATOM 1544 N N . GLU A 1 191 ? 12.423 13.242 4.406 1.00 80.81 191 GLU A N 1
ATOM 1545 C CA . GLU A 1 191 ? 13.168 13.984 5.430 1.00 80.81 191 GLU A CA 1
ATOM 1546 C C . GLU A 1 191 ? 13.612 13.082 6.585 1.00 80.81 191 GLU A C 1
ATOM 1548 O O . GLU A 1 191 ? 14.752 13.182 7.041 1.00 80.81 191 GLU A O 1
ATOM 1553 N N . ILE A 1 192 ? 12.742 12.164 7.011 1.00 83.25 192 ILE A N 1
ATOM 1554 C CA . ILE A 1 192 ? 13.013 11.226 8.106 1.00 83.25 192 ILE A CA 1
ATOM 1555 C C . ILE A 1 192 ? 14.054 10.176 7.689 1.00 83.25 192 ILE A C 1
ATOM 1557 O O . ILE A 1 192 ? 14.959 9.862 8.461 1.00 83.25 192 ILE A O 1
ATOM 1561 N N . HIS A 1 193 ? 13.952 9.647 6.466 1.00 79.44 193 HIS A N 1
ATOM 1562 C CA . HIS A 1 193 ? 14.735 8.488 6.020 1.00 79.44 193 HIS A CA 1
ATOM 1563 C C . HIS A 1 193 ? 15.755 8.810 4.914 1.00 79.44 193 HIS A C 1
ATOM 1565 O O . HIS A 1 193 ? 16.632 8.002 4.626 1.00 79.44 193 HIS A O 1
ATOM 1571 N N . GLY A 1 194 ? 15.685 9.985 4.285 1.00 66.94 194 GLY A N 1
ATOM 1572 C CA . GLY A 1 194 ? 16.423 10.312 3.057 1.00 66.94 194 GLY A CA 1
ATOM 1573 C C . GLY A 1 194 ? 17.836 10.862 3.241 1.00 66.94 194 GLY A C 1
ATOM 1574 O O . GLY A 1 194 ? 18.362 11.479 2.316 1.00 66.94 194 GLY A O 1
ATOM 1575 N N . ARG A 1 195 ? 18.495 10.634 4.387 1.00 56.22 195 ARG A N 1
ATOM 1576 C CA . ARG A 1 195 ? 19.959 10.786 4.484 1.00 56.22 195 ARG A CA 1
ATOM 1577 C C . ARG A 1 195 ? 20.649 9.446 4.724 1.00 56.22 195 ARG A C 1
ATOM 1579 O O . ARG A 1 195 ? 20.817 9.043 5.871 1.00 56.22 195 ARG A O 1
ATOM 1586 N N . ARG A 1 196 ? 21.167 8.858 3.641 1.00 44.22 196 ARG A N 1
ATOM 1587 C CA . ARG A 1 196 ? 22.608 8.640 3.367 1.00 44.22 196 ARG A CA 1
ATOM 1588 C C . ARG A 1 196 ? 22.774 7.689 2.173 1.00 44.22 196 ARG A C 1
ATOM 1590 O O . ARG A 1 196 ? 22.809 6.480 2.364 1.00 44.22 196 ARG A O 1
ATOM 1597 N N . THR A 1 197 ? 22.969 8.267 0.994 1.00 39.47 197 THR A N 1
ATOM 1598 C CA . THR A 1 197 ? 23.892 7.786 -0.048 1.00 39.47 197 THR A CA 1
ATOM 1599 C C . THR A 1 197 ? 24.427 9.008 -0.760 1.00 39.47 197 THR A C 1
ATOM 1601 O O . THR A 1 197 ? 23.572 9.818 -1.186 1.00 39.47 197 THR A O 1
#

Foldseek 3Di:
DPPVVVVVVVVVVVVVVVVVVVVVVVVVVVVVVVVVVVVVVVVVVVVVVVVVVVVVVVVVVVVVVVVVVVVVVVVVVVVVVVVVPDDDDPDDDDDDPDDDDPPDDPDPPDVPDPCPPPNDDPLQVVLVVVDDDLLPQAADAPPDPCSVVVNVVSLVCSCVVRVPHDVVVCVVSVLSNYDHPRNVVVVVCCVVPVDDD

Radius of gyration: 38.01 Å; chains: 1; bounding box: 96×39×125 Å

Organism: NCBI:txid1389203

Secondary structure (DSSP, 8-state):
-HHHHHHHHHHHHHHHHHHHHHHHHHHHHHHHHHHHHHHHHHHHHHHHHHHHHHHHHHHHHHHHHHHHHHHHHHHHHHHHHHHHTSPP----------------------S-----TT---HHHHHHHTTSPPGGGS--B-S-SSSHHHHHHHHHHHHHHH-TT--HHHHHTTGGGGB-HHHHHHHHHHHHHH----